Protein 2VLA (pdb70)

Secondary structure (DSSP, 8-state):
----TTSB-----PPPSSSTTHHHHHHHHHHHHHHH-SEEHHHHHHHHHHHHHHHH-TT--HHHHHHIIIIIIIIIS--EEEETTEEEE-HHHHHHHHH--HHHHHHHHHHH--BS-SSS-HHHHHHHHHTT--B-HHHHHHHHHHHHHHTT--B-HHHHIIIIITBHHHHTT---HHHHHHHHHHHHHTT-------TT--HHHHHHHHHHHHHHHHHTTSEEE-SS-EEE-GGGHHHHHHHHTTTTSPPSS-GGGS-TT-HHHHHHHHHHHHHHHH--

B-factor: mean 19.35, std 8.9, range [8.31, 56.11]

Structure (mmCIF, N/CA/C/O backbone):
data_2VLA
#
_entry.id   2VLA
#
_cell.length_a   56.292
_cell.length_b   167.513
_cell.length_c   43.846
_cell.angle_alpha   90.00
_cell.angle_beta   90.00
_cell.angle_gamma   90.00
#
_symmetry.space_group_name_H-M   'P 21 21 2'
#
loop_
_entity.id
_entity.type
_entity.pdbx_description
1 polymer 'RESTRICTION ENDONUCLEASE R.BPUJI'
2 polymer "5'-D(*GP*GP*TP*AP*CP*CP*CP*GP*TP*GP *GP*A)-3'"
3 polymer "5'-D(*TP*CP*CP*AP*CP*GP*GP*GP*TP*AP *CP*C)-3'"
4 non-polymer 1-(2-METHOXY-ETHOXY)-2-{2-[2-(2-METHOXY-ETHOXY]-ETHOXY}-ETHANE
5 non-polymer 'SODIUM ION'
6 water water
#
loop_
_atom_site.group_PDB
_atom_site.id
_atom_site.type_symbol
_atom_site.label_atom_id
_atom_site.label_alt_id
_atom_site.label_comp_id
_atom_site.label_asym_id
_atom_site.label_entity_id
_atom_site.label_seq_id
_atom_site.pdbx_PDB_ins_code
_atom_site.Cartn_x
_atom_site.Cartn_y
_atom_site.Cartn_z
_atom_site.occupancy
_atom_site.B_iso_or_equiv
_atom_site.auth_seq_id
_atom_site.auth_comp_id
_atom_site.auth_asym_id
_atom_site.auth_atom_id
_atom_site.pdbx_PDB_model_num
ATOM 1 N N . MET A 1 1 ? 17.711 41.027 -17.094 1.00 33.72 1 MET A N 1
ATOM 2 C CA . MET A 1 1 ? 17.797 41.673 -18.431 1.00 32.79 1 MET A CA 1
ATOM 3 C C . MET A 1 1 ? 16.963 40.914 -19.447 1.00 30.82 1 MET A C 1
ATOM 4 O O . MET A 1 1 ? 16.795 39.699 -19.345 1.00 36.60 1 MET A O 1
ATOM 5 N N . ASN A 1 2 ? 16.437 41.638 -20.424 1.00 28.48 2 ASN A N 1
ATOM 6 C CA . ASN A 1 2 ? 15.675 41.038 -21.484 1.00 28.69 2 ASN A CA 1
ATOM 7 C C . ASN A 1 2 ? 14.466 40.310 -20.934 1.00 23.66 2 ASN A C 1
ATOM 8 O O . ASN A 1 2 ? 14.106 39.252 -21.420 1.00 26.06 2 ASN A O 1
ATOM 13 N N . TYR A 1 3 ? 13.845 40.894 -19.909 1.00 23.08 3 TYR A N 1
ATOM 14 C CA . TYR A 1 3 ? 12.615 40.354 -19.351 1.00 19.46 3 TYR A CA 1
ATOM 15 C C . TYR A 1 3 ? 11.557 40.263 -20.418 1.00 19.19 3 TYR A C 1
ATOM 16 O O . TYR A 1 3 ? 11.219 41.260 -21.061 1.00 20.71 3 TYR A O 1
ATOM 25 N N . ASN A 1 4 ? 11.060 39.048 -20.638 1.00 17.81 4 ASN A N 1
ATOM 26 C CA . ASN A 1 4 ? 9.987 38.829 -21.570 1.00 20.94 4 ASN A CA 1
ATOM 27 C C . ASN A 1 4 ? 8.931 37.993 -20.928 1.00 19.29 4 ASN A C 1
ATOM 28 O O . ASN A 1 4 ? 9.057 36.772 -20.856 1.00 20.54 4 ASN A O 1
ATOM 33 N N . PRO A 1 5 ? 7.866 38.638 -20.454 1.00 16.72 5 PRO A N 1
ATOM 34 C CA . PRO A 1 5 ? 6.773 37.915 -19.792 1.00 15.98 5 PRO A CA 1
ATOM 35 C C . PRO A 1 5 ? 5.963 37.058 -20.741 1.00 16.80 5 PRO A C 1
ATOM 36 O O . PRO A 1 5 ? 5.126 36.302 -20.304 1.00 19.11 5 PRO A O 1
ATOM 40 N N . GLU A 1 6 ? 6.203 37.176 -22.040 1.00 19.94 6 GLU A N 1
ATOM 41 C CA . GLU A 1 6 ? 5.460 36.374 -23.000 1.00 20.51 6 GLU A CA 1
ATOM 42 C C . GLU A 1 6 ? 5.679 34.880 -22.763 1.00 18.60 6 GLU A C 1
ATOM 43 O O . GLU A 1 6 ? 4.833 34.086 -23.082 1.00 20.88 6 GLU A O 1
ATOM 49 N N . GLU A 1 7 ? 6.834 34.506 -22.212 1.00 17.48 7 GLU A N 1
ATOM 50 C CA . GLU A 1 7 ? 7.071 33.116 -21.789 1.00 15.50 7 GLU A CA 1
ATOM 51 C C . GLU A 1 7 ? 6.273 32.817 -20.513 1.00 13.55 7 GLU A C 1
ATOM 52 O O . GLU A 1 7 ? 6.574 33.318 -19.448 1.00 14.61 7 GLU A O 1
ATOM 58 N N . GLN A 1 8 ? 5.231 32.036 -20.659 1.00 12.95 8 GLN A N 1
ATOM 59 C CA . GLN A 1 8 ? 4.311 31.798 -19.568 1.00 12.87 8 GLN A CA 1
ATOM 60 C C . GLN A 1 8 ? 4.401 30.356 -19.106 1.00 13.97 8 GLN A C 1
ATOM 61 O O . GLN A 1 8 ? 4.715 29.467 -19.887 1.00 14.63 8 GLN A O 1
ATOM 67 N N . PHE A 1 9 ? 4.106 30.122 -17.826 1.00 11.44 9 PHE A N 1
ATOM 68 C CA . PHE A 1 9 ? 4.247 28.791 -17.250 1.00 11.90 9 PHE A CA 1
ATOM 69 C C . PHE A 1 9 ? 3.320 28.628 -16.073 1.00 11.13 9 PHE A C 1
ATOM 70 O O . PHE A 1 9 ? 3.443 29.336 -15.086 1.00 12.48 9 PHE A O 1
ATOM 78 N N . ARG A 1 10 ? 2.355 27.717 -16.204 1.00 12.05 10 ARG A N 1
ATOM 79 C CA . ARG A 1 10 ? 1.410 27.448 -15.131 1.00 10.56 10 ARG A CA 1
ATOM 80 C C . ARG A 1 10 ? 2.099 26.684 -14.018 1.00 11.03 10 ARG A C 1
ATOM 81 O O . ARG A 1 10 ? 2.637 25.590 -14.237 1.00 12.60 10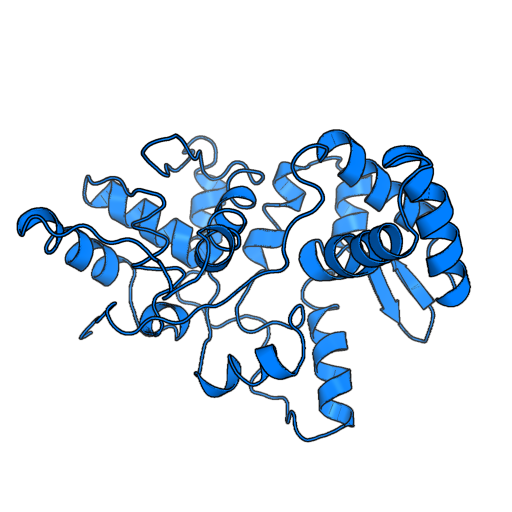 ARG A O 1
ATOM 89 N N . CYS A 1 11 ? 2.090 27.269 -12.830 1.00 11.04 11 CYS A N 1
ATOM 90 C CA . CYS A 1 11 ? 2.830 26.755 -11.706 1.00 10.70 11 CYS A CA 1
ATOM 91 C C . CYS A 1 11 ? 1.925 26.764 -10.468 1.00 11.15 11 CYS A C 1
ATOM 92 O O . CYS A 1 11 ? 1.766 27.778 -9.812 1.00 10.98 11 CYS A O 1
ATOM 95 N N . THR A 1 12 ? 1.296 25.633 -10.209 1.00 10.64 12 THR A N 1
ATOM 96 C CA . THR A 1 12 ? 0.204 25.618 -9.254 1.00 10.54 12 THR A CA 1
ATOM 97 C C . THR A 1 12 ? 0.668 25.465 -7.824 1.00 10.35 12 THR A C 1
ATOM 98 O O . THR A 1 12 ? 1.863 25.073 -7.548 1.00 10.73 12 THR A O 1
ATOM 102 N N . ILE A 1 13 ? -0.263 25.789 -6.905 1.00 10.46 13 ILE A N 1
ATOM 103 C CA . ILE A 1 13 ? -0.238 25.287 -5.559 1.00 10.01 13 ILE A CA 1
ATOM 104 C C . ILE A 1 13 ? -1.520 24.489 -5.356 1.00 9.64 13 ILE A C 1
ATOM 105 O O . ILE A 1 13 ? -2.450 24.577 -6.163 1.00 11.22 13 ILE A O 1
ATOM 110 N N . ILE A 1 14 ? -1.542 23.703 -4.302 1.00 9.62 14 ILE A N 1
ATOM 111 C CA . ILE A 1 14 ? -2.674 22.871 -3.938 1.00 10.03 14 ILE A CA 1
ATOM 112 C C . ILE A 1 14 ? -3.919 23.728 -3.822 1.00 9.70 14 ILE A C 1
ATOM 113 O O . ILE A 1 14 ? -3.874 24.872 -3.370 1.00 10.29 14 ILE A O 1
ATOM 118 N N . ARG A 1 15 ? -5.029 23.192 -4.332 1.00 8.83 15 ARG A N 1
ATOM 119 C CA . ARG A 1 15 ? -6.299 23.910 -4.330 1.00 8.31 15 ARG A CA 1
ATOM 120 C C . ARG A 1 15 ? -6.937 23.901 -2.937 1.00 9.49 15 ARG A C 1
ATOM 121 O O . ARG A 1 15 ? -6.963 22.886 -2.274 1.00 10.70 15 ARG A O 1
ATOM 129 N N . GLY A 1 16 ? -7.388 25.070 -2.500 1.00 9.91 16 GLY A N 1
ATOM 130 C CA . GLY A 1 16 ? -7.839 25.237 -1.120 1.00 10.37 16 GLY A CA 1
ATOM 131 C C . GLY A 1 16 ? -9.118 24.512 -0.735 1.00 9.94 16 GLY A C 1
ATOM 132 O O . GLY A 1 16 ? -9.940 24.161 -1.609 1.00 10.69 16 GLY A O 1
ATOM 133 N N . LYS A 1 17 ? -9.241 24.248 0.555 1.00 9.67 17 LYS A N 1
ATOM 134 C CA . LYS A 1 17 ? -10.465 23.701 1.121 1.00 11.25 17 LYS A CA 1
ATOM 135 C C . LYS A 1 17 ? -10.913 24.385 2.405 1.00 11.42 17 LYS A C 1
ATOM 136 O O . LYS A 1 17 ? -11.998 24.095 2.900 1.00 12.18 17 LYS A O 1
ATOM 142 N N . ALA A 1 18 ? -10.102 25.285 2.954 1.00 10.33 18 ALA A N 1
ATOM 143 C CA . ALA A 1 18 ? -10.316 25.761 4.321 1.00 11.94 18 ALA A CA 1
ATOM 144 C C . ALA A 1 18 ? -10.570 27.271 4.450 1.00 10.94 18 ALA A C 1
ATOM 145 O O . ALA A 1 18 ? -10.737 27.764 5.546 1.00 14.40 18 ALA A O 1
ATOM 147 N N . LYS A 1 19 ? -10.609 27.986 3.343 1.00 11.35 19 LYS A N 1
ATOM 148 C CA . LYS A 1 19 ? -10.757 29.457 3.397 1.00 11.73 19 LYS A CA 1
ATOM 149 C C . LYS A 1 19 ? -12.114 29.895 3.977 1.00 12.23 19 LYS A C 1
ATOM 150 O O . LYS A 1 19 ? -12.157 30.702 4.904 1.00 12.97 19 LYS A O 1
ATOM 156 N N . ASN A 1 20 ? -13.195 29.395 3.408 1.00 11.74 20 ASN A N 1
ATOM 157 C CA . ASN A 1 20 ? -14.548 29.819 3.827 1.00 13.41 20 ASN A CA 1
ATOM 158 C C . ASN A 1 20 ? -14.795 29.618 5.313 1.00 13.00 20 ASN A C 1
ATOM 159 O O . ASN A 1 20 ? -15.504 30.411 5.941 1.00 15.83 20 ASN A O 1
ATOM 164 N N . MET A 1 21 ? -14.276 28.521 5.860 1.00 13.38 21 MET A N 1
ATOM 165 C CA . MET A 1 21 ? -14.494 28.164 7.258 1.00 15.39 21 MET A CA 1
ATOM 166 C C . MET A 1 21 ? -13.208 28.128 8.073 1.00 12.67 21 MET A C 1
ATOM 167 O O . MET A 1 21 ? -13.105 27.393 9.047 1.00 13.28 21 MET A O 1
ATOM 172 N N . LEU A 1 22 ? -12.244 28.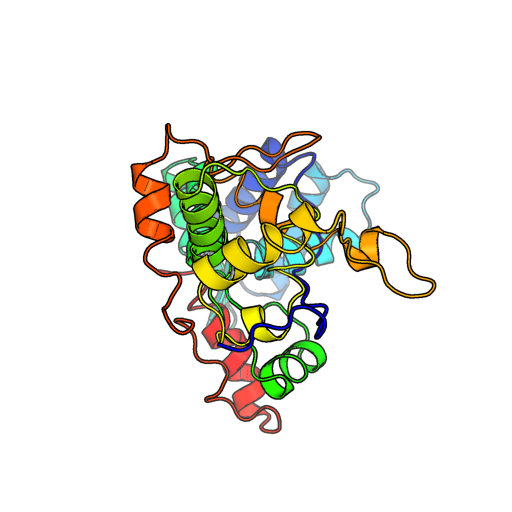953 7.686 1.00 12.60 22 LEU A N 1
ATOM 173 C CA . LEU A 1 22 ? -10.888 28.865 8.244 1.00 11.62 22 LEU A CA 1
ATOM 174 C C . LEU A 1 22 ? -10.882 28.999 9.778 1.00 13.05 22 LEU A C 1
ATOM 175 O O . LEU A 1 22 ? -10.171 28.283 10.478 1.00 12.19 22 LEU A O 1
ATOM 180 N N . ASP A 1 23 ? -11.709 29.876 10.309 1.00 13.69 23 ASP A N 1
ATOM 181 C CA . ASP A 1 23 ? -11.632 30.164 11.706 1.00 15.89 23 ASP A CA 1
ATOM 182 C C . ASP A 1 23 ? -12.170 29.003 12.560 1.00 15.03 23 ASP A C 1
ATOM 183 O O . ASP A 1 23 ? -11.844 28.904 13.739 1.00 17.28 23 ASP A O 1
ATOM 188 N N . ASN A 1 24 ? -12.950 28.106 11.945 1.00 13.55 24 ASN A N 1
ATOM 189 C CA . ASN A 1 24 ? -13.292 26.823 12.567 1.00 15.01 24 ASN A CA 1
ATOM 190 C C . ASN A 1 24 ? -12.348 25.671 12.191 1.00 14.86 24 ASN A C 1
ATOM 191 O O . ASN A 1 24 ? -12.002 24.838 13.030 1.00 15.89 24 ASN A O 1
ATOM 196 N N . LEU A 1 25 ? -11.969 25.597 10.929 1.00 13.75 25 LEU A N 1
ATOM 197 C CA . LEU A 1 25 ? -11.173 24.473 10.463 1.00 12.98 25 LEU A CA 1
ATOM 198 C C . LEU A 1 25 ? -9.719 24.488 10.964 1.00 12.49 25 LEU A C 1
ATOM 199 O O . LEU A 1 25 ? -9.175 23.446 11.254 1.00 13.45 25 LEU A O 1
ATOM 204 N N . LEU A 1 26 ? -9.108 25.653 11.053 1.00 11.66 26 LEU A N 1
ATOM 205 C CA . LEU A 1 26 ? -7.703 25.681 11.466 1.00 11.66 26 LEU A CA 1
ATOM 206 C C . LEU A 1 26 ? -7.534 25.200 12.918 1.00 13.01 26 LEU A C 1
ATOM 207 O O . LEU A 1 26 ? -6.723 24.331 13.193 1.00 12.97 26 LEU A O 1
ATOM 212 N N . PRO A 1 27 ? -8.373 25.698 13.841 1.00 12.13 27 PRO A N 1
ATOM 213 C CA . PRO A 1 27 ? -8.318 25.104 15.171 1.00 13.87 27 PRO A CA 1
ATOM 214 C C . PRO A 1 27 ? -8.649 23.617 15.187 1.00 12.76 27 PRO A C 1
ATOM 215 O O . PRO A 1 27 ? -8.075 22.874 15.972 1.00 15.27 27 PRO A O 1
ATOM 219 N N . ALA A 1 28 ? -9.610 23.183 14.369 1.00 14.61 28 ALA A N 1
ATOM 220 C CA . ALA A 1 28 ? -9.939 21.777 14.321 1.00 14.10 28 ALA A CA 1
ATOM 221 C C . ALA A 1 28 ? -8.761 20.927 13.850 1.00 13.78 28 ALA A C 1
ATOM 222 O O . ALA A 1 28 ? -8.398 19.945 14.510 1.00 15.14 28 ALA A O 1
ATOM 224 N N . TYR A 1 29 ? -8.141 21.308 12.734 1.00 13.03 29 TYR A N 1
ATOM 225 C CA . TYR A 1 29 ? -6.998 20.560 12.232 1.00 13.10 29 TYR A CA 1
ATOM 226 C C . TYR A 1 29 ? -5.946 20.459 13.364 1.00 12.09 29 TYR A C 1
ATOM 227 O O . TYR A 1 29 ? -5.391 19.399 13.622 1.00 13.55 29 TYR A O 1
ATOM 236 N N . ALA A 1 30 ? -5.642 21.590 13.991 1.00 11.87 30 ALA A N 1
ATOM 237 C CA . ALA A 1 30 ? -4.552 21.648 14.954 1.00 13.16 30 ALA A CA 1
ATOM 238 C C . ALA A 1 30 ? -4.863 20.807 16.188 1.00 13.28 30 ALA A C 1
ATOM 239 O O . ALA A 1 30 ? -3.997 20.098 16.703 1.00 16.21 30 ALA A O 1
ATOM 241 N N . ASN A 1 31 ? -6.084 20.914 16.681 1.00 14.01 31 ASN A N 1
ATOM 242 C CA . ASN A 1 31 ? -6.468 20.216 17.906 1.00 14.23 31 ASN A CA 1
ATOM 243 C C . ASN A 1 31 ? -6.592 18.739 17.677 1.00 15.66 31 ASN A C 1
ATOM 244 O O . ASN A 1 31 ? -6.226 17.945 18.532 1.00 17.30 31 ASN A O 1
ATOM 249 N N . ILE A 1 32 ? -7.118 18.359 16.515 1.00 15.17 32 ILE A N 1
ATOM 250 C CA . ILE A 1 32 ? -7.175 16.952 16.161 1.00 15.65 32 ILE A CA 1
ATOM 251 C C . ILE A 1 32 ? -5.756 16.372 16.149 1.00 15.28 32 ILE A C 1
ATOM 252 O O . ILE A 1 32 ? -5.483 15.345 16.773 1.00 17.68 32 ILE A O 1
ATOM 257 N N . ILE A 1 33 ? -4.861 17.025 15.435 1.00 15.17 33 ILE A N 1
ATOM 258 C CA . ILE A 1 33 ? -3.490 16.541 15.321 1.00 15.90 33 ILE A CA 1
ATOM 259 C C . ILE A 1 33 ? -2.785 16.493 16.686 1.00 16.83 33 ILE A C 1
ATOM 260 O O . ILE A 1 33 ? -2.174 15.488 17.046 1.00 20.08 33 ILE A O 1
ATOM 265 N N . ASP A 1 34 ? -2.925 17.555 17.463 1.00 16.86 34 ASP A N 1
ATOM 266 C CA . ASP A 1 34 ? -2.270 17.626 18.765 1.00 17.99 34 ASP A CA 1
ATOM 267 C C . ASP A 1 34 ? -2.784 16.507 19.697 1.00 20.91 34 ASP A C 1
ATOM 268 O O . ASP A 1 34 ? -2.016 15.914 20.463 1.00 22.40 34 ASP A O 1
ATOM 273 N N . ASP A 1 35 ? -4.087 16.220 19.612 1.00 19.32 35 ASP A N 1
ATOM 274 C CA . ASP A 1 35 ? -4.711 15.222 20.476 1.00 22.55 35 ASP A CA 1
ATOM 275 C C . ASP A 1 35 ? -4.282 13.800 20.123 1.00 21.49 35 ASP A C 1
ATOM 276 O O . ASP A 1 35 ? -3.964 12.998 21.017 1.00 24.40 35 ASP A O 1
ATOM 281 N N . ILE A 1 36 ? -4.327 13.456 18.832 1.00 21.01 36 ILE A N 1
ATOM 282 C CA . ILE A 1 36 ? -4.185 12.064 18.430 1.00 20.86 36 ILE A CA 1
ATOM 283 C C . ILE A 1 36 ? -2.736 11.669 18.136 1.00 23.40 36 ILE A C 1
ATOM 284 O O . ILE A 1 36 ? -2.404 10.489 18.148 1.00 27.09 36 ILE A O 1
ATOM 289 N N . CYS A 1 37 ? -1.871 12.653 17.927 1.00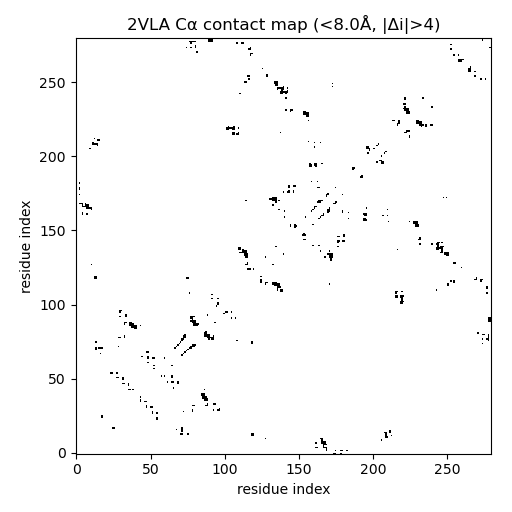 21.96 37 CYS A N 1
ATOM 290 C CA . CYS A 1 37 ? -0.442 12.374 17.670 1.00 24.17 37 CYS A CA 1
ATOM 291 C C . CYS A 1 37 ? 0.395 12.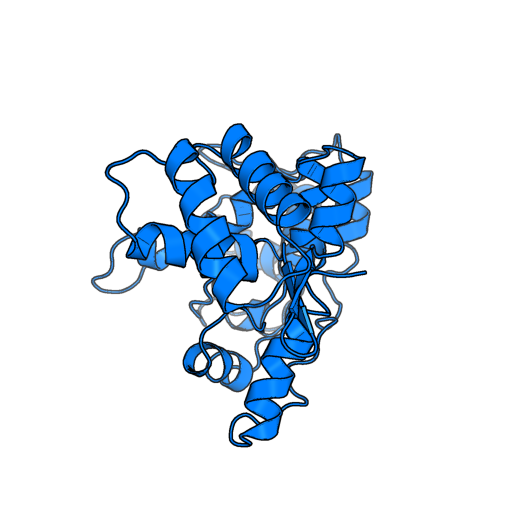560 18.938 1.00 27.85 37 CYS A C 1
ATOM 292 O O . CYS A 1 37 ? -0.014 13.279 19.844 1.00 31.68 37 CYS A O 1
ATOM 295 N N . PRO A 1 38 ? 1.578 11.893 19.004 1.00 29.41 38 PRO A N 1
ATOM 296 C CA . PRO A 1 38 ? 2.047 10.933 18.005 1.00 27.55 38 PRO A CA 1
ATOM 297 C C . PRO A 1 38 ? 1.228 9.648 17.990 1.00 29.14 38 PRO A C 1
ATOM 298 O O . PRO A 1 38 ? 0.753 9.199 19.035 1.00 29.71 38 PRO A O 1
ATOM 302 N N . CYS A 1 39 ? 1.071 9.063 16.810 1.00 27.58 39 CYS A N 1
ATOM 303 C CA . CYS A 1 39 ? 0.396 7.782 16.676 1.00 29.47 39 CYS A CA 1
ATOM 304 C C . CYS A 1 39 ? 0.757 7.083 15.366 1.00 27.93 39 CYS A C 1
ATOM 305 O O . CYS A 1 39 ? 1.374 7.675 14.479 1.00 26.14 39 CYS A O 1
ATOM 308 N N . ASP A 1 40 ? 0.375 5.811 15.265 1.00 28.15 40 ASP A N 1
ATOM 309 C CA . ASP A 1 40 ? 0.585 5.030 14.059 1.00 30.37 40 ASP A CA 1
ATOM 310 C C . ASP A 1 40 ? -0.243 5.578 12.910 1.00 29.82 40 ASP A C 1
ATOM 311 O O . ASP A 1 40 ? -1.317 6.146 13.125 1.00 29.74 40 ASP A O 1
ATOM 316 N N . LYS A 1 41 ? 0.245 5.377 11.684 1.00 29.87 41 LYS A N 1
ATOM 317 C CA . LYS A 1 41 ? -0.401 5.934 10.492 1.00 30.51 41 LYS A CA 1
ATOM 318 C C . LYS A 1 41 ? -1.838 5.445 10.344 1.00 30.37 41 LYS A C 1
ATOM 319 O O . LYS A 1 41 ? -2.751 6.237 10.087 1.00 31.60 41 LYS A O 1
ATOM 321 N N . ALA A 1 42 ? -2.045 4.142 10.507 1.00 32.25 42 ALA A N 1
ATOM 322 C CA . ALA A 1 42 ? -3.388 3.563 10.374 1.00 32.18 42 ALA A CA 1
ATOM 323 C C . ALA A 1 42 ? -4.369 4.234 11.329 1.00 31.13 42 ALA A C 1
ATOM 324 O O . ALA A 1 42 ? -5.494 4.597 10.943 1.00 31.93 42 ALA A O 1
ATOM 326 N N . SER A 1 43 ? -3.948 4.386 12.579 1.00 31.16 43 SER A N 1
ATOM 327 C CA . SER A 1 43 ? -4.772 5.014 13.588 1.00 29.71 43 SER A CA 1
ATOM 328 C C . SER A 1 43 ? -5.022 6.478 13.242 1.00 28.05 43 SER A C 1
ATOM 329 O O . SER A 1 43 ? -6.107 7.011 13.487 1.00 27.67 43 SER A O 1
ATOM 332 N N . PHE A 1 44 ? -4.012 7.123 12.665 1.00 25.51 44 PHE A N 1
ATOM 333 C CA . PHE A 1 44 ? -4.103 8.547 12.325 1.00 23.28 44 PHE A CA 1
ATOM 334 C C . PHE A 1 44 ? -5.218 8.814 11.324 1.00 20.96 44 PHE A C 1
ATOM 335 O O . PHE A 1 44 ? -6.016 9.725 11.504 1.00 20.82 44 PHE A O 1
ATOM 343 N N . VAL A 1 45 ? -5.275 8.005 10.278 1.00 22.01 45 VAL A N 1
ATOM 344 C CA . VAL A 1 45 ? -6.285 8.172 9.241 1.00 22.73 45 VAL A CA 1
ATOM 345 C C . VAL A 1 45 ? -7.678 8.085 9.824 1.00 22.31 45 VAL A C 1
ATOM 346 O O . VAL A 1 45 ? -8.517 8.941 9.568 1.00 21.44 45 VAL A O 1
ATOM 350 N N . LYS A 1 46 ? -7.924 7.051 10.615 1.00 23.70 46 LYS A N 1
ATOM 351 C CA . LYS A 1 46 ? -9.256 6.799 11.137 1.00 25.07 46 LYS A CA 1
ATOM 352 C C . LYS A 1 46 ? -9.656 7.881 12.117 1.00 23.19 46 LYS A C 1
ATOM 353 O O . LYS A 1 46 ? -10.754 8.447 12.026 1.00 25.01 46 LYS A O 1
ATOM 356 N N . ASP A 1 47 ? -8.758 8.182 13.047 1.00 23.17 47 ASP A N 1
ATOM 357 C CA . ASP A 1 47 ? -9.052 9.112 14.119 1.00 23.61 47 ASP A CA 1
ATOM 358 C C . ASP A 1 47 ? -9.176 10.550 13.609 1.00 19.51 47 ASP A C 1
ATOM 359 O O . ASP A 1 47 ? -10.034 11.312 14.063 1.00 22.95 47 ASP A O 1
ATOM 364 N N . PHE A 1 48 ? -8.334 10.916 12.653 1.00 18.98 48 PHE A N 1
ATOM 365 C CA . PHE A 1 48 ? -8.424 12.236 12.053 1.00 17.63 48 PHE A CA 1
ATOM 366 C C . PHE A 1 48 ? -9.782 12.420 11.367 1.00 16.50 48 PHE A C 1
ATOM 367 O O . PHE A 1 48 ? -10.481 13.392 11.610 1.00 18.19 48 PHE A O 1
ATOM 375 N N . ASN A 1 49 ? -10.138 11.475 10.507 1.00 19.09 49 ASN A N 1
ATOM 376 C CA . ASN A 1 49 ? -11.378 11.562 9.743 1.00 18.57 49 ASN A CA 1
ATOM 377 C C . ASN A 1 49 ? -12.612 11.570 10.648 1.00 18.39 49 ASN A C 1
ATOM 378 O O . ASN A 1 49 ? -13.555 12.305 10.410 1.00 20.35 49 ASN A O 1
ATOM 383 N N . ASN A 1 50 ? -12.593 10.741 11.686 1.00 18.84 50 ASN A N 1
ATOM 384 C CA . ASN A 1 50 ? -13.711 10.672 12.620 1.00 20.63 50 ASN A CA 1
ATOM 385 C C . ASN A 1 50 ? -13.951 11.983 13.362 1.00 20.33 50 ASN A C 1
ATOM 386 O O . ASN A 1 50 ? -15.093 12.323 13.671 1.00 23.04 50 ASN A O 1
ATOM 391 N N . ARG A 1 51 ? -12.878 12.721 13.647 1.00 18.15 51 ARG A N 1
ATOM 392 C CA . ARG A 1 51 ? -13.010 14.036 14.263 1.00 18.77 51 ARG A CA 1
ATOM 393 C C . ARG A 1 51 ? -13.424 15.109 13.238 1.00 18.12 51 ARG A C 1
ATOM 394 O O . ARG A 1 51 ? -14.302 15.931 13.511 1.00 18.89 51 ARG A O 1
ATOM 402 N N . LEU A 1 52 ? -12.800 15.101 12.059 1.00 18.72 52 LEU A N 1
ATOM 403 C CA . LEU A 1 52 ? -13.030 16.180 11.079 1.00 17.35 52 LEU A CA 1
ATOM 404 C C . LEU A 1 52 ? -14.469 16.161 10.566 1.00 15.22 52 LEU A C 1
ATOM 405 O O . LEU A 1 52 ? -15.064 17.215 10.301 1.00 18.00 52 LEU A O 1
ATOM 410 N N . ILE A 1 53 ? -15.046 14.980 10.463 1.00 19.43 53 ILE A N 1
ATOM 411 C CA . ILE A 1 53 ? -16.390 14.878 9.901 1.00 19.26 53 ILE A CA 1
ATOM 412 C C . ILE A 1 53 ? -17.454 15.605 10.785 1.00 19.79 53 ILE A C 1
ATOM 413 O O . ILE A 1 53 ? -18.518 16.013 10.304 1.00 23.35 53 ILE A O 1
ATOM 418 N N . GLU A 1 54 ? -17.138 15.780 12.059 1.00 21.69 54 GLU A N 1
ATOM 419 C CA . GLU A 1 54 ? -17.994 16.547 12.963 1.00 23.03 54 GLU A CA 1
ATOM 420 C C . GLU A 1 54 ? -18.008 18.035 12.621 1.00 23.15 54 GLU A C 1
ATOM 421 O O . GLU A 1 54 ? -18.981 18.734 12.913 1.00 29.82 54 GLU A O 1
ATOM 427 N N . ILE A 1 55 ? -16.951 18.510 11.968 1.00 20.97 55 ILE A N 1
ATOM 428 C CA . ILE A 1 55 ? -16.865 19.899 11.558 1.00 21.24 55 ILE A CA 1
ATOM 429 C C . ILE A 1 55 ? -17.476 20.105 10.167 1.00 19.96 55 ILE A C 1
ATOM 430 O O . ILE A 1 55 ? -18.165 21.097 9.917 1.00 25.00 55 ILE A O 1
ATOM 435 N N . LEU A 1 56 ? -17.181 19.179 9.253 1.00 20.35 56 LEU A N 1
ATOM 436 C CA . LEU A 1 56 ? -17.562 19.342 7.856 1.00 16.30 56 LEU A CA 1
ATOM 437 C C . LEU A 1 56 ? -19.014 18.899 7.608 1.00 20.11 56 LEU A C 1
ATOM 438 O O . LEU A 1 56 ? -19.653 19.397 6.706 1.00 20.44 56 LEU A O 1
ATOM 443 N N . GLY A 1 57 ? -19.503 17.957 8.411 1.00 21.34 57 GLY A N 1
ATOM 444 C CA . GLY A 1 57 ? -20.902 17.513 8.321 1.00 21.03 57 GLY A CA 1
ATOM 445 C C . GLY A 1 57 ? -21.007 16.047 7.941 1.00 21.86 57 GLY A C 1
ATOM 446 O O . GLY A 1 57 ? -20.156 15.522 7.216 1.00 19.73 57 GLY A O 1
ATOM 447 N N . GLU A 1 58 ? -22.100 15.411 8.344 1.00 23.67 58 GLU A N 1
ATOM 448 C CA . GLU A 1 58 ? -22.226 13.949 8.268 1.00 25.24 58 GLU A CA 1
ATOM 449 C C . GLU A 1 58 ? -22.333 13.420 6.822 1.00 22.58 58 GLU A C 1
ATOM 450 O O . GLU A 1 58 ? -22.114 12.245 6.572 1.00 26.94 58 GLU A O 1
ATOM 456 N N A GLU A 1 59 ? -22.628 14.316 5.896 0.50 21.55 59 GLU A N 1
ATOM 457 N N B GLU A 1 59 ? -22.656 14.298 5.882 0.50 20.68 59 GLU A N 1
ATOM 458 C CA A GLU A 1 59 ? -22.810 13.955 4.503 0.50 21.87 59 GLU A CA 1
ATOM 459 C CA B GLU A 1 59 ? -22.801 13.891 4.478 0.50 20.15 59 GLU A CA 1
ATOM 460 C C A GLU A 1 59 ? -21.474 13.901 3.734 0.50 19.93 59 GLU A C 1
ATOM 461 C C B GLU A 1 59 ? -21.471 13.949 3.703 0.50 19.08 59 GLU A C 1
ATOM 462 O O A GLU A 1 59 ? -21.426 13.433 2.606 0.50 24.48 59 GLU A O 1
ATOM 463 O O B GLU A 1 59 ? -21.429 13.639 2.520 0.50 24.09 59 GLU A O 1
ATOM 474 N N . THR A 1 60 ? -20.404 14.368 4.374 1.00 19.14 60 THR A N 1
ATOM 475 C CA . THR A 1 60 ? -19.058 14.447 3.741 1.00 17.92 60 THR A CA 1
ATOM 476 C C . THR A 1 60 ? -18.548 13.048 3.403 1.00 17.13 60 THR A C 1
ATOM 477 O O . THR A 1 60 ? -18.549 12.161 4.250 1.00 18.58 60 THR A O 1
ATOM 481 N N . THR A 1 61 ? -18.096 12.858 2.164 1.00 16.75 61 THR A N 1
ATOM 482 C CA . THR A 1 61 ? -17.538 11.579 1.759 1.00 16.09 61 THR A CA 1
ATOM 483 C C . THR A 1 61 ? -16.176 11.322 2.402 1.00 14.36 61 THR A C 1
ATOM 484 O O . THR A 1 61 ? -15.434 12.262 2.740 1.00 15.39 61 THR A O 1
ATOM 488 N N . LYS A 1 62 ? -15.811 10.056 2.498 1.00 15.26 62 LYS A N 1
ATOM 489 C CA . LYS A 1 62 ? -14.466 9.687 2.942 1.00 16.69 62 LYS A CA 1
ATOM 490 C C . LYS A 1 62 ? -13.404 10.325 2.071 1.00 14.49 62 LYS A C 1
ATOM 491 O O . LYS A 1 62 ? -12.375 10.744 2.563 1.00 15.66 62 LYS A O 1
ATOM 497 N N . LYS A 1 63 ? -13.646 10.380 0.768 1.00 13.54 63 LYS A N 1
ATOM 498 C CA . LYS A 1 63 ? -12.672 10.951 -0.160 1.00 13.30 63 LYS A CA 1
ATOM 499 C C . LYS A 1 63 ? -12.342 12.405 0.226 1.00 13.04 63 LYS A C 1
ATOM 500 O O . LYS A 1 63 ? -11.183 12.821 0.237 1.00 12.58 63 LYS A O 1
ATOM 506 N N . THR A 1 64 ? -13.368 13.164 0.538 1.00 12.17 64 THR A N 1
ATOM 507 C CA . THR A 1 64 ? -13.196 14.549 0.942 1.00 11.26 64 THR A CA 1
ATOM 508 C C . THR A 1 64 ? -12.445 14.657 2.242 1.00 11.79 64 THR A C 1
ATOM 509 O O . THR A 1 64 ? -11.533 15.476 2.372 1.00 11.42 64 THR A O 1
ATOM 513 N N . LEU A 1 65 ? -12.801 13.821 3.212 1.00 12.50 65 LEU A N 1
ATOM 514 C CA . LEU A 1 65 ? -12.077 13.804 4.479 1.00 12.31 65 LEU A CA 1
ATOM 515 C C . LEU A 1 65 ? -10.585 13.483 4.253 1.00 12.05 65 LEU A C 1
ATOM 516 O O . LEU A 1 65 ? -9.702 14.151 4.805 1.00 12.26 65 LEU A O 1
ATOM 521 N N . ASP A 1 66 ? -10.318 12.440 3.469 1.00 11.39 66 ASP A N 1
ATOM 522 C CA . ASP A 1 66 ? -8.960 12.062 3.143 1.00 11.24 66 ASP A CA 1
ATOM 523 C C . ASP A 1 66 ? -8.221 13.224 2.475 1.00 11.65 66 ASP A C 1
ATOM 524 O O . ASP A 1 66 ? -7.068 13.515 2.803 1.00 11.55 66 ASP A O 1
ATOM 529 N N . ASN A 1 67 ? -8.867 13.884 1.536 1.00 11.82 67 ASN A N 1
ATOM 530 C CA . ASN A 1 67 ? -8.221 14.971 0.822 1.00 10.11 67 ASN A CA 1
ATOM 531 C C . ASN A 1 67 ? -7.908 16.153 1.761 1.00 9.81 67 ASN A C 1
ATOM 532 O O . ASN A 1 67 ? -6.821 16.759 1.669 1.00 10.67 67 ASN A O 1
ATOM 537 N N . HIS A 1 68 ? -8.822 16.488 2.665 1.00 10.51 68 HIS A N 1
ATOM 538 C CA . HIS A 1 68 ? -8.493 17.487 3.680 1.00 10.37 68 HIS A CA 1
ATOM 539 C C . HIS A 1 68 ? -7.212 17.067 4.426 1.00 10.24 68 HIS A C 1
ATOM 540 O O . HIS A 1 68 ? -6.299 17.883 4.656 1.00 11.10 68 HIS A O 1
ATOM 547 N N . ARG A 1 69 ? -7.175 15.816 4.859 1.00 11.11 69 ARG A N 1
ATOM 548 C CA . ARG A 1 69 ? -6.068 15.343 5.675 1.00 9.95 69 ARG A CA 1
ATOM 549 C C . ARG A 1 69 ? -4.762 15.436 4.920 1.00 11.72 69 ARG A C 1
ATOM 550 O O . ARG A 1 69 ? -3.753 15.970 5.442 1.00 11.26 69 ARG A O 1
ATOM 558 N N . THR A 1 70 ? -4.739 14.921 3.696 1.00 10.95 70 THR A N 1
ATOM 559 C CA . THR A 1 70 ? -3.475 14.838 2.984 1.00 11.31 70 THR A CA 1
ATOM 560 C C . THR A 1 70 ? -3.094 16.145 2.331 1.00 10.46 70 THR A C 1
ATOM 561 O O . THR A 1 70 ? -1.941 16.576 2.439 1.00 10.41 70 THR A O 1
ATOM 565 N N . GLU A 1 71 ? -4.040 16.794 1.666 1.00 11.12 71 GLU A N 1
ATOM 566 C CA . GLU A 1 71 ? -3.731 17.972 0.863 1.00 9.81 71 GLU A CA 1
ATOM 567 C C . GLU A 1 71 ? -3.542 19.214 1.684 1.00 8.83 71 GLU A C 1
ATOM 568 O O . GLU A 1 71 ? -2.676 20.056 1.356 1.00 10.11 71 GLU A O 1
ATOM 574 N N . ILE A 1 72 ? -4.377 19.389 2.709 1.00 10.24 72 ILE A N 1
ATOM 575 C CA . ILE A 1 72 ? -4.448 20.675 3.410 1.00 10.16 72 ILE A CA 1
ATOM 576 C C . ILE A 1 72 ? -3.726 20.595 4.743 1.00 11.18 72 ILE A C 1
ATOM 577 O O . ILE A 1 72 ? -2.718 21.261 4.945 1.00 10.79 72 ILE A O 1
ATOM 582 N N . ALA A 1 73 ? -4.183 19.742 5.626 1.00 10.22 73 ALA A N 1
ATOM 583 C CA . ALA A 1 73 ? -3.507 19.590 6.907 1.00 10.68 73 ALA A CA 1
ATOM 584 C C . ALA A 1 73 ? -2.053 19.099 6.705 1.00 11.93 73 ALA A C 1
ATOM 585 O O . ALA A 1 73 ? -1.134 19.615 7.328 1.00 12.72 73 ALA A O 1
ATOM 587 N N . GLY A 1 74 ? -1.858 18.138 5.815 1.00 10.57 74 GLY A N 1
ATOM 588 C CA . GLY A 1 74 ? -0.526 17.582 5.560 1.00 10.56 74 GLY A CA 1
ATOM 589 C C . GLY A 1 74 ? 0.348 18.484 4.674 1.00 10.52 74 GLY A C 1
ATOM 590 O O . GLY A 1 74 ? 1.336 19.083 5.139 1.00 12.76 74 GLY A O 1
ATOM 591 N N . LYS A 1 75 ? -0.001 18.591 3.401 1.00 10.64 75 LYS A N 1
ATOM 592 C CA . LYS A 1 75 ? 0.883 19.260 2.446 1.00 10.55 75 LYS A CA 1
ATOM 593 C C . LYS A 1 75 ? 0.826 20.789 2.532 1.00 10.26 75 LYS A C 1
ATOM 594 O O . LYS A 1 75 ? 1.828 21.440 2.863 1.00 11.88 75 LYS A O 1
ATOM 600 N N . LEU A 1 76 ? -0.334 21.389 2.272 1.00 9.99 76 LEU A N 1
ATOM 601 C CA . LEU A 1 76 ? -0.361 22.830 2.054 1.00 10.11 76 LEU A CA 1
ATOM 602 C C . LEU A 1 76 ? -0.076 23.596 3.352 1.00 10.43 76 LEU A C 1
ATOM 603 O O . LEU A 1 76 ? 0.618 24.616 3.336 1.00 10.62 76 LEU A O 1
ATOM 608 N N . PHE A 1 77 ? -0.682 23.170 4.464 1.00 10.07 77 PHE A N 1
ATOM 609 C CA . PHE A 1 77 ? -0.466 23.874 5.726 1.00 10.81 77 PHE A CA 1
ATOM 610 C C . PHE A 1 77 ? 0.688 23.307 6.568 1.00 10.66 77 PHE A C 1
ATOM 611 O O . PHE A 1 77 ? 1.072 23.904 7.548 1.00 12.33 77 PHE A O 1
ATOM 619 N N . GLY A 1 78 ? 1.199 22.135 6.202 1.00 10.23 78 GLY A N 1
ATOM 620 C CA . GLY A 1 78 ? 2.366 21.561 6.890 1.00 10.21 78 GLY A CA 1
ATOM 621 C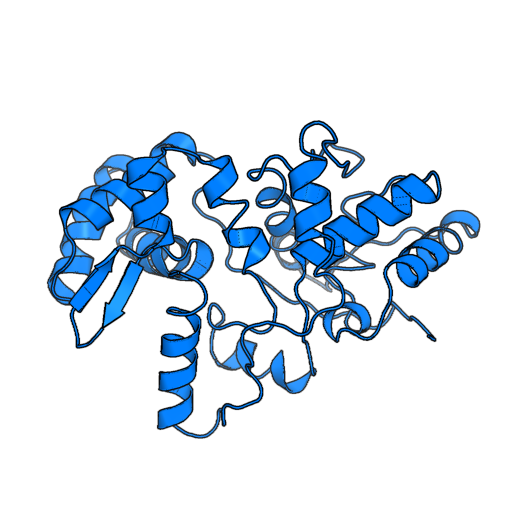 C . GLY A 1 78 ? 2.144 21.340 8.385 1.00 11.12 78 GLY A C 1
ATOM 622 O O . GLY A 1 78 ? 2.979 21.739 9.204 1.00 12.07 78 GLY A O 1
ATOM 623 N N . MET A 1 79 ? 1.069 20.636 8.739 1.00 11.46 79 MET A N 1
ATOM 624 C CA . MET A 1 79 ? 0.646 20.560 10.122 1.00 11.25 79 MET A CA 1
ATOM 625 C C . MET A 1 79 ? 1.071 19.274 10.835 1.00 11.68 79 MET A C 1
ATOM 626 O O . MET A 1 79 ? 0.954 19.172 12.051 1.00 12.39 79 MET A O 1
ATOM 631 N N . PHE A 1 80 ? 1.522 18.293 10.077 1.00 11.73 80 PHE A N 1
ATOM 632 C CA . PHE A 1 80 ? 2.068 17.062 10.651 1.00 13.61 80 PHE A CA 1
ATOM 633 C C . PHE A 1 80 ? 3.144 16.486 9.743 1.00 13.23 80 PHE A C 1
ATOM 634 O O . PHE A 1 80 ? 3.298 16.910 8.616 1.00 13.27 80 PHE A O 1
ATOM 642 N N . TYR A 1 81 ? 3.894 15.523 10.265 1.00 14.82 81 TYR A N 1
ATOM 643 C CA . TYR A 1 81 ? 4.928 14.843 9.491 1.00 16.19 81 TYR A CA 1
ATOM 644 C C . TYR A 1 81 ? 5.078 13.440 10.023 1.00 18.49 81 TYR A C 1
ATOM 645 O O . TYR A 1 81 ? 4.548 13.113 11.084 1.00 19.83 81 TYR A O 1
ATOM 654 N N . GLU A 1 82 ? 5.768 12.602 9.269 1.00 21.35 82 GLU A N 1
ATOM 655 C CA . GLU A 1 82 ? 5.999 11.219 9.672 1.00 24.07 82 GLU A CA 1
ATOM 656 C C . GLU A 1 82 ? 7.464 10.975 9.949 1.00 27.56 82 GLU A C 1
ATOM 657 O O . GLU A 1 82 ? 8.329 11.487 9.237 1.00 28.91 82 GLU A O 1
ATOM 663 N N . ASP A 1 83 ? 7.740 10.198 10.987 1.00 27.67 83 ASP A N 1
ATOM 664 C CA . ASP A 1 83 ? 9.094 9.698 11.229 1.00 29.67 83 ASP A CA 1
ATOM 665 C C . ASP A 1 83 ? 9.043 8.305 11.835 1.00 34.34 83 ASP A C 1
ATOM 666 O O . ASP A 1 83 ? 8.313 8.061 12.803 1.00 34.17 83 ASP A O 1
ATOM 671 N N . ASP A 1 84 ? 9.823 7.392 11.264 1.00 36.72 84 ASP A N 1
ATOM 672 C CA . ASP A 1 84 ? 9.820 5.998 11.706 1.00 38.23 84 ASP A CA 1
ATOM 673 C C . ASP A 1 84 ? 8.399 5.491 11.949 1.00 38.39 84 ASP A C 1
ATOM 674 O O . ASP A 1 84 ? 8.114 4.898 12.985 1.00 39.93 84 ASP A O 1
ATOM 675 N N . GLU A 1 85 ? 7.506 5.761 11.004 1.00 37.08 85 GLU A N 1
ATOM 676 C CA . GLU A 1 85 ? 6.197 5.117 10.980 1.00 36.62 85 GLU A CA 1
ATOM 677 C C . GLU A 1 85 ? 5.238 5.669 12.042 1.00 34.10 85 GLU A C 1
ATOM 678 O O . GLU A 1 85 ? 4.207 5.055 12.341 1.00 37.09 85 GLU A O 1
ATOM 679 N N . VAL A 1 86 ? 5.579 6.819 12.612 1.00 31.72 86 VAL A N 1
ATOM 680 C CA . VAL A 1 86 ? 4.688 7.499 13.540 1.00 27.84 86 VAL A CA 1
ATOM 681 C C . VAL A 1 86 ? 4.411 8.931 13.047 1.00 26.81 86 VAL A C 1
ATOM 682 O O . VAL A 1 86 ? 5.296 9.592 12.511 1.00 25.16 86 VAL A O 1
ATOM 686 N N . ILE A 1 87 ? 3.166 9.379 13.191 1.00 25.13 87 ILE A N 1
ATOM 687 C CA . ILE A 1 87 ? 2.775 10.727 12.770 1.00 21.23 87 ILE A CA 1
ATOM 688 C C . ILE A 1 87 ? 2.840 11.683 13.939 1.00 20.83 87 ILE A C 1
ATOM 689 O O . ILE A 1 87 ? 2.317 11.391 15.017 1.00 21.16 87 ILE A O 1
ATOM 694 N N . PHE A 1 88 ? 3.531 12.810 13.732 1.00 20.02 88 PHE A N 1
ATOM 695 C CA . PHE A 1 88 ? 3.749 13.815 14.774 1.00 18.76 88 PHE A CA 1
ATOM 696 C C . PHE A 1 88 ? 3.143 15.150 14.366 1.00 18.04 88 PHE A C 1
ATOM 697 O O . PHE A 1 88 ? 3.112 15.476 13.184 1.00 16.70 88 PHE A O 1
ATOM 705 N N . PRO A 1 89 ? 2.758 15.972 15.352 1.00 17.12 89 PRO A N 1
ATOM 706 C CA . PRO A 1 89 ? 2.443 17.370 15.050 1.00 17.22 89 PRO A CA 1
ATOM 707 C C . PRO A 1 89 ? 3.680 18.115 14.598 1.00 16.06 89 PRO A C 1
ATOM 708 O O . PRO A 1 89 ? 4.751 17.874 15.120 1.00 17.47 89 PRO A O 1
ATOM 712 N N . SER A 1 90 ? 3.546 19.003 13.629 1.00 14.25 90 SER A N 1
ATOM 713 C CA . SER A 1 90 ? 4.711 19.768 13.150 1.00 15.10 90 SER A CA 1
ATOM 714 C C . SER A 1 90 ? 5.035 20.930 14.066 1.00 15.37 90 SER A C 1
ATOM 715 O O . SER A 1 90 ? 4.233 21.308 14.921 1.00 14.96 90 SER A O 1
ATOM 718 N N . GLY A 1 91 ? 6.203 21.524 13.853 1.00 15.42 91 GLY A N 1
ATOM 719 C CA . GLY A 1 91 ? 6.576 22.765 14.540 1.00 13.59 91 GLY A CA 1
ATOM 720 C C . GLY A 1 91 ? 5.537 23.872 14.330 1.00 12.79 91 GLY A C 1
ATOM 721 O O . GLY A 1 91 ? 5.250 24.645 15.245 1.00 14.09 91 GLY A O 1
ATOM 722 N N . ARG A 1 92 ? 5.017 23.989 13.114 1.00 13.02 92 ARG A N 1
ATOM 723 C CA . ARG A 1 92 ? 4.063 25.044 12.828 1.00 11.98 92 ARG A CA 1
ATOM 724 C C . ARG A 1 92 ? 2.784 24.843 13.623 1.00 11.32 92 ARG A C 1
ATOM 725 O O . ARG A 1 92 ? 2.233 25.801 14.202 1.00 13.01 92 ARG A O 1
ATOM 733 N N . THR A 1 93 ? 2.342 23.598 13.711 1.00 11.72 93 THR A N 1
ATOM 734 C CA . THR A 1 93 ? 1.171 23.276 14.522 1.00 11.65 93 THR A CA 1
ATOM 735 C C . THR A 1 93 ? 1.446 23.556 15.994 1.00 13.65 93 THR A C 1
ATOM 736 O O . THR A 1 93 ? 0.621 24.178 16.677 1.00 13.34 93 THR A O 1
ATOM 740 N N . ASN A 1 94 ? 2.608 23.098 16.480 1.00 14.38 94 ASN A N 1
ATOM 741 C CA . ASN A 1 94 ? 2.976 23.282 17.877 1.00 14.14 94 ASN A CA 1
ATOM 742 C C . ASN A 1 94 ? 2.948 24.779 18.266 1.00 13.68 94 ASN A C 1
ATOM 743 O O . ASN A 1 94 ? 2.490 25.138 19.345 1.00 16.31 94 ASN A O 1
ATOM 748 N N . LYS A 1 95 ? 3.456 25.634 17.393 1.00 13.87 95 LYS A N 1
ATOM 749 C CA . LYS A 1 95 ? 3.497 27.060 17.681 1.00 14.05 95 LYS A CA 1
ATOM 750 C C . LYS A 1 95 ? 2.080 27.648 17.763 1.00 13.78 95 LYS A C 1
ATOM 751 O O . LYS A 1 95 ? 1.765 28.410 18.663 1.00 14.27 95 LYS A O 1
ATOM 757 N N . TYR A 1 96 ? 1.234 27.279 16.814 1.00 12.22 96 TYR A N 1
ATOM 758 C CA . TYR A 1 96 ? -0.138 27.777 16.763 1.00 12.10 96 TYR A CA 1
ATOM 759 C C . TYR A 1 96 ? -0.940 27.310 17.980 1.00 12.90 96 TYR A C 1
ATOM 760 O O . TYR A 1 96 ? -1.744 28.066 18.532 1.00 14.36 96 TYR A O 1
ATOM 769 N N . ILE A 1 97 ? -0.688 26.080 18.411 1.00 13.46 97 ILE A N 1
ATOM 770 C CA . ILE A 1 97 ? -1.316 25.533 19.616 1.00 13.51 97 ILE A CA 1
ATOM 771 C C . ILE A 1 97 ? -0.933 26.398 20.856 1.00 14.13 97 ILE A C 1
ATOM 772 O O . ILE A 1 97 ? -1.749 26.593 21.756 1.00 14.25 97 ILE A O 1
ATOM 777 N N . GLU A 1 98 ? 0.285 26.944 20.867 1.00 13.09 98 GLU A N 1
ATOM 778 C CA . GLU A 1 98 ? 0.716 27.816 21.971 1.00 13.09 98 GLU A CA 1
ATOM 779 C C . GLU A 1 98 ? 0.227 29.264 21.831 1.00 14.34 98 GLU A C 1
ATOM 780 O O . GLU A 1 98 ? -0.053 29.920 22.833 1.00 14.03 98 GLU A O 1
ATOM 786 N N . ASP A 1 99 ? 0.213 29.803 20.611 1.00 16.86 99 ASP A N 1
ATOM 787 C CA . ASP A 1 99 ? -0.020 31.249 20.466 1.00 18.17 99 ASP A CA 1
ATOM 788 C C . ASP A 1 99 ? -1.324 31.684 19.820 1.00 16.20 99 ASP A C 1
ATOM 789 O O . ASP A 1 99 ? -1.667 32.860 19.894 1.00 17.52 99 ASP A O 1
ATOM 794 N N . SER A 1 100 ? -2.065 30.740 19.222 1.00 15.41 100 SER A N 1
ATOM 795 C CA . SER A 1 100 ? -3.362 31.041 18.571 1.00 15.10 100 SER A CA 1
ATOM 796 C C . SER A 1 100 ? -3.263 32.183 17.529 1.00 15.14 100 SER A C 1
ATOM 797 O O . SER A 1 100 ? -4.248 32.875 17.262 1.00 17.76 100 SER A O 1
ATOM 800 N N . ASP A 1 101 ? -2.096 32.339 16.923 1.00 13.87 101 ASP A N 1
ATOM 801 C CA . ASP A 1 101 ? -1.842 33.487 16.062 1.00 12.72 101 ASP A CA 1
ATOM 802 C C . ASP A 1 101 ? -1.979 33.065 14.612 1.00 12.16 101 ASP A C 1
ATOM 803 O O . ASP A 1 101 ? -1.057 32.532 14.016 1.00 12.49 101 ASP A O 1
ATOM 808 N N . GLN A 1 102 ? -3.164 33.272 14.062 1.00 12.33 102 GLN A N 1
ATOM 809 C CA . GLN A 1 102 ? -3.468 32.823 12.724 1.00 11.34 102 GLN A CA 1
ATOM 810 C C . GLN A 1 102 ? -2.644 33.585 11.664 1.00 10.98 102 GLN A C 1
ATOM 811 O O . GLN A 1 102 ? -2.093 32.975 10.766 1.00 10.83 102 GLN A O 1
ATOM 817 N N . PRO A 1 103 ? -2.551 34.920 11.780 1.00 11.79 103 PRO A N 1
ATOM 818 C CA . PRO A 1 103 ? -1.698 35.606 10.823 1.00 12.01 103 PRO A CA 1
ATOM 819 C C . PRO A 1 103 ? -0.248 35.106 10.844 1.00 10.50 103 PRO A C 1
ATOM 820 O O . PRO A 1 103 ? 0.368 34.994 9.805 1.00 12.07 103 PRO A O 1
ATOM 824 N N . ALA A 1 104 ? 0.275 34.774 12.022 1.00 11.77 104 ALA A N 1
ATOM 825 C CA . ALA A 1 104 ? 1.654 34.273 12.112 1.00 11.01 104 ALA A CA 1
ATOM 826 C C . ALA A 1 104 ? 1.796 32.898 11.489 1.00 11.69 104 ALA A C 1
ATOM 827 O O . ALA A 1 104 ? 2.807 32.599 10.905 1.00 11.61 104 ALA A O 1
ATOM 829 N N . PHE A 1 105 ? 0.773 32.075 11.592 1.00 11.14 105 PHE A N 1
ATOM 830 C CA . PHE A 1 105 ? 0.745 30.779 10.953 1.00 10.33 105 PHE A CA 1
ATOM 831 C C . PHE A 1 105 ? 0.918 30.957 9.446 1.00 10.86 105 PHE A C 1
ATOM 832 O O . PHE A 1 105 ? 1.725 30.279 8.813 1.00 10.57 105 PHE A O 1
ATOM 840 N N . PHE A 1 106 ? 0.182 31.895 8.865 1.00 10.17 106 PHE A N 1
ATOM 841 C CA . PHE A 1 106 ? 0.264 32.128 7.436 1.00 10.29 106 PHE A CA 1
ATOM 842 C C . PHE A 1 106 ? 1.493 32.918 7.014 1.00 10.16 106 PHE A C 1
ATOM 843 O O . PHE A 1 106 ? 2.023 32.699 5.933 1.00 10.53 106 PHE A O 1
ATOM 851 N N A LYS A 1 107 ? 1.985 33.803 7.886 0.50 10.63 107 LYS A N 1
ATOM 852 N N B LYS A 1 107 ? 1.999 33.767 7.889 0.50 10.14 107 LYS A N 1
ATOM 853 C CA A LYS A 1 107 ? 3.288 34.456 7.639 0.50 12.73 107 LYS A CA 1
ATOM 854 C CA B LYS A 1 107 ? 3.250 34.449 7.601 0.50 11.27 107 LYS A CA 1
ATOM 855 C C A LYS A 1 107 ? 4.355 33.399 7.436 0.50 12.01 107 LYS A C 1
ATOM 856 C C B LYS A 1 107 ? 4.392 33.444 7.484 0.50 11.44 107 LYS A C 1
ATOM 857 O O A LYS A 1 107 ? 5.159 33.486 6.507 0.50 11.93 107 LYS A O 1
ATOM 858 O O B LYS A 1 107 ? 5.279 33.613 6.659 0.50 12.32 107 LYS A O 1
ATOM 869 N N . ASP A 1 108 ? 4.355 32.391 8.298 1.00 11.20 108 ASP A N 1
ATOM 870 C CA . ASP A 1 108 ? 5.370 31.348 8.253 1.00 12.06 108 ASP A CA 1
ATOM 871 C C . ASP A 1 108 ? 5.246 30.512 6.979 1.00 11.22 108 ASP A C 1
ATOM 872 O O . ASP A 1 108 ? 6.248 30.188 6.346 1.00 11.75 108 ASP A O 1
ATOM 877 N N . ILE A 1 109 ? 4.019 30.155 6.606 1.00 11.72 109 ILE A N 1
ATOM 878 C CA . ILE A 1 109 ? 3.780 29.514 5.335 1.00 11.03 109 ILE A CA 1
ATOM 879 C C . ILE A 1 109 ? 4.365 30.338 4.167 1.00 10.76 109 ILE A C 1
ATOM 880 O O . ILE A 1 109 ? 5.048 29.786 3.288 1.00 11.16 109 ILE A O 1
ATOM 885 N N . CYS A 1 110 ? 4.140 31.647 4.182 1.00 10.83 110 CYS A N 1
ATOM 886 C CA . CYS A 1 110 ? 4.586 32.501 3.093 1.00 10.24 110 CYS A CA 1
ATOM 887 C C . CYS A 1 110 ? 6.109 32.598 3.108 1.00 10.54 110 CYS A C 1
ATOM 888 O O . CYS A 1 110 ? 6.751 32.624 2.046 1.00 11.75 110 CYS A O 1
ATOM 891 N N . PHE A 1 111 ? 6.690 32.594 4.297 1.00 11.27 111 PHE A N 1
ATOM 892 C CA . PHE A 1 111 ? 8.155 32.667 4.441 1.00 11.38 111 PHE A CA 1
ATOM 893 C C . PHE A 1 111 ? 8.837 31.438 3.858 1.00 10.80 111 PHE A C 1
ATOM 894 O O . PHE A 1 111 ? 9.940 31.542 3.256 1.00 13.52 111 PHE A O 1
ATOM 902 N N . LYS A 1 112 ? 8.240 30.272 4.073 1.00 10.83 112 LYS A N 1
ATOM 903 C CA . LYS A 1 112 ? 8.822 28.992 3.696 1.00 12.10 112 LYS A CA 1
ATOM 904 C C . LYS A 1 112 ? 8.490 28.504 2.293 1.00 11.77 112 LYS A C 1
ATOM 905 O O . LYS A 1 112 ? 9.183 27.640 1.752 1.00 12.52 112 LYS A O 1
ATOM 911 N N . PHE A 1 113 ? 7.413 29.010 1.712 1.00 10.97 113 PHE A N 1
ATOM 912 C CA . PHE A 1 113 ? 6.954 28.527 0.425 1.00 10.58 113 PHE A CA 1
ATOM 913 C C . PHE A 1 113 ? 8.040 28.767 -0.625 1.00 10.28 113 PHE A C 1
ATOM 914 O O . PHE A 1 113 ? 8.748 29.784 -0.578 1.00 11.26 113 PHE A O 1
ATOM 922 N N . GLN A 1 114 ? 8.094 27.894 -1.614 1.00 10.21 114 GLN A N 1
ATOM 923 C CA . GLN A 1 114 ? 8.962 28.063 -2.736 1.00 10.39 114 GLN A CA 1
ATOM 924 C C . GLN A 1 114 ? 8.500 27.189 -3.860 1.00 10.02 114 GLN A C 1
ATOM 925 O O . GLN A 1 114 ? 7.669 26.269 -3.648 1.00 10.39 114 GLN A O 1
ATOM 931 N N . PHE A 1 115 ? 9.037 27.439 -5.058 1.00 10.61 115 PHE A N 1
ATOM 932 C CA . PHE A 1 115 ? 8.967 26.484 -6.157 1.00 10.82 115 PHE A CA 1
ATOM 933 C C . PHE A 1 115 ? 10.422 26.170 -6.563 1.00 10.53 115 PHE A C 1
ATOM 934 O O . PHE A 1 115 ? 11.258 27.076 -6.588 1.00 12.52 115 PHE A O 1
ATOM 942 N N . PRO A 1 116 ? 10.728 24.897 -6.858 1.00 11.36 116 PRO A N 1
ATOM 943 C CA . PRO A 1 116 ? 9.854 23.741 -6.719 1.00 11.39 116 PRO A CA 1
ATOM 944 C C . PRO A 1 116 ? 9.667 23.369 -5.273 1.00 11.78 116 PRO A C 1
ATOM 945 O O . PRO A 1 116 ? 10.329 23.923 -4.390 1.00 12.64 116 PRO A O 1
ATOM 949 N N . ASN A 1 117 ? 8.768 22.427 -5.019 1.00 11.15 117 ASN A N 1
ATOM 950 C CA . ASN A 1 117 ? 8.537 21.960 -3.691 1.00 11.43 117 ASN A CA 1
ATOM 951 C C . ASN A 1 117 ? 8.027 20.518 -3.665 1.00 12.10 117 ASN A C 1
ATOM 952 O O . ASN A 1 117 ? 7.752 19.912 -4.720 1.00 12.31 117 ASN A O 1
ATOM 957 N N . GLY A 1 118 ? 7.880 19.974 -2.471 1.00 11.46 118 GLY A N 1
ATOM 958 C CA . GLY A 1 118 ? 7.409 18.607 -2.306 1.00 11.39 118 GLY A CA 1
ATOM 959 C C . GLY A 1 118 ? 5.944 18.491 -1.981 1.00 11.61 118 GLY A C 1
ATOM 960 O O . GLY A 1 118 ? 5.489 17.441 -1.536 1.00 13.24 118 GLY A O 1
ATOM 961 N N . MET A 1 119 ? 5.181 19.544 -2.244 1.00 11.78 119 MET A N 1
ATOM 962 C CA . MET A 1 119 ? 3.695 19.440 -2.173 1.00 12.22 119 MET A CA 1
ATOM 963 C C . MET A 1 119 ? 3.120 18.805 -3.426 1.00 10.95 119 MET A C 1
ATOM 964 O O . MET A 1 119 ? 2.057 18.153 -3.383 1.00 13.90 119 MET A O 1
ATOM 969 N N . ASP A 1 120 ? 3.762 19.077 -4.560 1.00 12.10 120 ASP A N 1
ATOM 970 C CA . ASP A 1 120 ? 3.268 18.662 -5.853 1.00 12.13 120 ASP A CA 1
ATOM 971 C C . ASP A 1 120 ? 3.426 17.153 -6.063 1.00 12.62 120 ASP A C 1
ATOM 972 O O . ASP A 1 120 ? 4.364 16.524 -5.540 1.00 14.23 120 ASP A O 1
ATOM 977 N N . LYS A 1 121 ? 2.643 16.635 -6.992 1.00 12.27 121 LYS A N 1
ATOM 978 C CA . LYS A 1 121 ? 2.760 15.264 -7.461 1.00 13.12 121 LYS A CA 1
ATOM 979 C C . LYS A 1 121 ? 4.088 15.131 -8.237 1.00 12.27 121 LYS A C 1
ATOM 980 O O . LYS A 1 121 ? 4.521 16.076 -8.878 1.00 13.49 121 LYS A O 1
ATOM 986 N N . LEU A 1 122 ? 4.701 13.961 -8.199 1.00 13.26 122 LEU A N 1
ATOM 987 C CA . LEU A 1 122 ? 6.055 13.803 -8.772 1.00 14.12 122 LEU A CA 1
ATOM 988 C C . LEU A 1 122 ? 6.163 14.279 -10.226 1.00 13.17 122 LEU A C 1
ATOM 989 O O . LEU A 1 122 ? 7.165 14.859 -10.607 1.00 14.98 122 LEU A O 1
ATOM 994 N N . ASP A 1 123 ? 5.155 14.002 -11.054 1.00 15.15 123 ASP A N 1
ATOM 995 C CA . ASP A 1 123 ? 5.255 14.405 -12.457 1.00 16.77 123 ASP A CA 1
ATOM 996 C C . ASP A 1 123 ? 5.314 15.932 -12.573 1.00 15.53 123 ASP A C 1
ATOM 997 O O . ASP A 1 123 ? 6.048 16.475 -13.415 1.00 16.27 123 ASP A O 1
ATOM 1002 N N . LYS A 1 124 ? 4.586 16.621 -11.691 1.00 14.33 124 LYS A N 1
ATOM 1003 C CA . LYS A 1 124 ? 4.590 18.068 -11.666 1.00 14.31 124 LYS A CA 1
ATOM 1004 C C . LYS A 1 124 ? 5.949 18.617 -11.110 1.00 14.11 124 LYS A C 1
ATOM 1005 O O . LYS A 1 124 ? 6.461 19.628 -11.587 1.00 13.93 124 LYS A O 1
ATOM 1011 N N . VAL A 1 125 ? 6.502 17.949 -10.104 1.00 13.15 125 VAL A N 1
ATOM 1012 C CA . VAL A 1 125 ? 7.850 18.275 -9.617 1.00 13.67 125 VAL A CA 1
ATOM 1013 C C . VAL A 1 125 ? 8.883 18.198 -10.747 1.00 13.03 125 VAL A C 1
ATOM 1014 O O . VAL A 1 125 ? 9.635 19.132 -10.970 1.00 14.89 125 VAL A O 1
ATOM 1018 N N . ILE A 1 126 ? 8.868 17.094 -11.475 1.00 14.90 126 ILE A N 1
ATOM 1019 C CA . ILE A 1 126 ? 9.781 16.885 -12.574 1.00 16.22 126 ILE A CA 1
ATOM 1020 C C . ILE A 1 126 ? 9.613 17.969 -13.651 1.00 16.00 126 ILE A C 1
ATOM 1021 O O . ILE A 1 126 ? 10.574 18.438 -14.204 1.00 17.59 126 ILE A O 1
ATOM 1026 N N A GLU A 1 127 ? 8.374 18.371 -13.916 0.50 16.13 127 GLU A N 1
ATOM 1027 N N B GLU A 1 127 ? 8.377 18.384 -13.906 0.50 16.30 127 GLU A N 1
ATOM 1028 C CA A GLU A 1 127 ? 8.121 19.458 -14.869 0.50 17.11 127 GLU A CA 1
ATOM 1029 C CA B GLU A 1 127 ? 8.133 19.460 -14.871 0.50 17.18 127 GLU A CA 1
ATOM 1030 C C A GLU A 1 127 ? 8.772 20.771 -14.396 0.50 16.00 127 GLU A C 1
ATOM 1031 C C B GLU A 1 127 ? 8.762 20.782 -14.399 0.50 16.06 127 GLU A C 1
ATOM 1032 O O A GLU A 1 127 ? 9.418 21.469 -15.173 0.50 18.69 127 GLU A O 1
ATOM 1033 O O B GLU A 1 127 ? 9.375 21.502 -15.183 0.50 18.53 127 GLU A O 1
ATOM 1044 N N . LYS A 1 128 ? 8.598 21.097 -13.121 1.00 15.88 128 LYS A N 1
ATOM 1045 C CA . LYS A 1 128 ? 9.089 22.357 -12.600 1.00 14.96 128 LYS A CA 1
ATOM 1046 C C . LYS A 1 128 ? 10.616 22.360 -12.531 1.00 15.25 128 LYS A C 1
ATOM 1047 O O . LYS A 1 128 ? 11.254 23.323 -12.911 1.00 15.56 128 LYS A O 1
ATOM 1053 N N . VAL A 1 129 ? 11.186 21.246 -12.114 1.00 15.64 129 VAL A N 1
ATOM 1054 C CA . VAL A 1 129 ? 12.629 21.087 -12.131 1.00 16.87 129 VAL A CA 1
ATOM 1055 C C . VAL A 1 129 ? 13.159 21.141 -13.582 1.00 18.30 129 VAL A C 1
ATOM 1056 O O . VAL A 1 129 ? 14.198 21.790 -13.867 1.00 17.49 129 VAL A O 1
ATOM 1060 N N . GLY A 1 130 ? 12.441 20.513 -14.505 1.00 17.23 130 GLY A N 1
ATOM 1061 C CA . GLY A 1 130 ? 12.857 20.517 -15.926 1.00 17.95 130 GLY A CA 1
ATOM 1062 C C . GLY A 1 130 ? 12.860 21.925 -16.508 1.00 18.94 130 GLY A C 1
ATOM 1063 O O . GLY A 1 130 ? 13.650 22.241 -17.396 1.00 20.54 130 GLY A O 1
ATOM 1064 N N . ALA A 1 131 ? 11.984 22.777 -15.981 1.00 17.61 131 ALA A N 1
ATOM 1065 C CA . ALA A 1 131 ? 11.864 24.159 -16.433 1.00 16.55 131 ALA A CA 1
ATOM 1066 C C . ALA A 1 131 ? 12.836 25.112 -15.686 1.00 16.29 131 ALA A C 1
ATOM 1067 O O . ALA A 1 131 ? 12.847 26.313 -15.937 1.00 17.20 131 ALA A O 1
ATOM 1069 N N . LYS A 1 132 ? 13.617 24.559 -14.756 1.00 14.26 132 LYS A N 1
ATOM 1070 C CA . LYS A 1 132 ? 14.590 25.328 -13.999 1.00 16.72 132 LYS A CA 1
ATOM 1071 C C . LYS A 1 132 ? 13.927 26.391 -13.136 1.00 14.64 132 LYS A C 1
ATOM 1072 O O . LYS A 1 132 ? 14.458 27.448 -12.923 1.00 14.01 132 LYS A O 1
ATOM 1075 N N A ILE A 1 133 ? 12.756 26.087 -12.621 0.50 13.99 133 ILE A N 1
ATOM 1076 N N B ILE A 1 133 ? 12.738 26.064 -12.632 0.50 13.80 133 ILE A N 1
ATOM 1077 C CA A ILE A 1 133 ? 12.094 27.017 -11.741 0.50 13.14 133 ILE A CA 1
ATOM 1078 C CA B ILE A 1 133 ? 12.032 26.918 -11.673 0.50 12.85 133 ILE A CA 1
ATOM 1079 C C A ILE A 1 133 ? 12.794 27.016 -10.370 0.50 15.08 133 ILE A C 1
ATOM 1080 C C B ILE A 1 133 ? 12.824 26.996 -10.356 0.50 14.90 133 ILE A C 1
ATOM 1081 O O A ILE A 1 133 ? 13.196 25.964 -9.865 0.50 14.67 133 ILE A O 1
ATOM 1082 O O B ILE A 1 133 ? 13.259 25.967 -9.827 0.50 14.72 133 ILE A O 1
ATOM 1091 N N . GLN A 1 134 ? 13.002 28.211 -9.820 1.00 11.82 134 GLN A N 1
ATOM 1092 C CA . GLN A 1 134 ? 13.616 28.375 -8.481 1.00 12.02 134 GLN A CA 1
ATOM 1093 C C . GLN A 1 134 ? 13.330 29.758 -7.956 1.00 13.21 134 GLN A C 1
ATOM 1094 O O . GLN A 1 134 ? 13.892 30.737 -8.411 1.00 14.06 134 GLN A O 1
ATOM 1100 N N A ILE A 1 135 ? 12.397 29.838 -7.012 0.50 11.56 135 ILE A N 1
ATOM 1101 N N B ILE A 1 135 ? 12.367 29.845 -7.043 0.50 11.62 135 ILE A N 1
ATOM 1102 C CA A ILE A 1 135 ? 11.963 31.111 -6.507 0.50 10.78 135 ILE A CA 1
ATOM 1103 C CA B ILE A 1 135 ? 11.945 31.127 -6.521 0.50 10.89 135 ILE A CA 1
ATOM 1104 C C A ILE A 1 135 ? 11.306 30.979 -5.137 0.50 10.67 135 ILE A C 1
ATOM 1105 C C B ILE A 1 135 ? 11.295 30.987 -5.146 0.50 10.73 135 ILE A C 1
ATOM 1106 O O A ILE A 1 135 ? 10.631 29.985 -4.849 0.50 11.54 135 ILE A O 1
ATOM 1107 O O B ILE A 1 135 ? 10.621 29.992 -4.861 0.50 11.61 135 ILE A O 1
ATOM 1116 N N . ARG A 1 136 ? 11.514 31.986 -4.300 1.00 11.30 136 ARG A N 1
ATOM 1117 C CA . ARG A 1 136 ? 10.714 32.182 -3.100 1.00 10.68 136 ARG A CA 1
ATOM 1118 C C . ARG A 1 136 ? 9.668 33.219 -3.440 1.00 10.68 136 ARG A C 1
ATOM 1119 O O . ARG A 1 136 ? 9.929 34.412 -3.437 1.00 11.14 136 ARG A O 1
ATOM 1127 N N . GLN A 1 137 ? 8.450 32.762 -3.777 1.00 10.37 137 GLN A N 1
ATOM 1128 C CA . GLN A 1 137 ? 7.530 33.650 -4.475 1.00 10.09 137 GLN A CA 1
ATOM 1129 C C . GLN A 1 137 ? 6.932 34.732 -3.580 1.00 9.78 137 GLN A C 1
ATOM 1130 O O . GLN A 1 137 ? 6.647 35.823 -4.053 1.00 10.17 137 GLN A O 1
ATOM 1136 N N . PHE A 1 138 ? 6.834 34.485 -2.287 1.00 9.49 138 PHE A N 1
ATOM 1137 C CA . PHE A 1 138 ? 6.221 35.499 -1.420 1.00 10.08 138 PHE A CA 1
ATOM 1138 C C . PHE A 1 138 ? 7.162 36.676 -1.094 1.00 10.15 138 PHE A C 1
ATOM 1139 O O . PHE A 1 138 ? 6.795 37.827 -1.266 1.00 10.81 138 PHE A O 1
ATOM 1147 N N . PRO A 1 139 ? 8.436 36.388 -0.735 1.00 10.59 139 PRO A N 1
ATOM 1148 C CA . PRO A 1 139 ? 9.379 37.484 -0.740 1.00 10.90 139 PRO A CA 1
ATOM 1149 C C . PRO A 1 139 ? 9.369 38.275 -2.063 1.00 10.82 139 PRO A C 1
ATOM 1150 O O . PRO A 1 139 ? 9.396 39.501 -2.056 1.00 10.64 139 PRO A O 1
ATOM 1154 N N . TYR A 1 140 ? 9.325 37.569 -3.178 1.00 10.18 140 TYR A N 1
ATOM 1155 C CA . TYR A 1 140 ? 9.385 38.212 -4.451 1.00 10.40 140 TYR A CA 1
ATOM 1156 C C . TYR A 1 140 ? 8.163 39.135 -4.691 1.00 10.02 140 TYR A C 1
ATOM 1157 O O . TYR A 1 140 ? 8.289 40.274 -5.112 1.00 10.42 140 TYR A O 1
ATOM 1166 N N . ILE A 1 141 ? 6.953 38.610 -4.419 1.00 10.06 141 ILE A N 1
ATOM 1167 C CA . ILE A 1 141 ? 5.711 39.404 -4.570 1.00 10.20 141 ILE A CA 1
ATOM 1168 C C . ILE A 1 141 ? 5.779 40.657 -3.708 1.00 10.46 141 ILE A C 1
ATOM 1169 O O . ILE A 1 141 ? 5.475 41.763 -4.160 1.00 10.54 141 ILE A O 1
ATOM 1174 N N . LEU A 1 142 ? 6.193 40.490 -2.458 1.00 10.56 142 LEU A N 1
ATOM 1175 C CA . LEU A 1 142 ? 6.274 41.612 -1.565 1.00 10.81 142 LEU A CA 1
ATOM 1176 C C . LEU A 1 142 ? 7.272 42.682 -2.107 1.00 11.08 142 LEU A C 1
ATOM 1177 O O . LEU A 1 142 ? 6.996 43.871 -2.057 1.00 11.17 142 LEU A O 1
ATOM 1182 N N . GLN A 1 143 ? 8.425 42.249 -2.637 1.00 11.08 143 GLN A N 1
ATOM 1183 C CA . GLN A 1 143 ? 9.343 43.202 -3.207 1.00 10.94 143 GLN A CA 1
ATOM 1184 C C . GLN A 1 143 ? 8.794 43.895 -4.461 1.00 10.63 143 GLN A C 1
ATOM 1185 O O . GLN A 1 143 ? 9.002 45.082 -4.658 1.00 11.74 143 GLN A O 1
ATOM 1191 N N . VAL A 1 144 ? 8.080 43.147 -5.304 1.00 10.90 144 VAL A N 1
ATOM 1192 C CA . VAL A 1 144 ? 7.429 43.751 -6.467 1.00 10.66 144 VAL A CA 1
ATOM 1193 C C . VAL A 1 144 ? 6.422 44.848 -6.006 1.00 10.97 144 VAL A C 1
ATOM 1194 O O . VAL A 1 144 ? 6.381 45.940 -6.554 1.00 10.94 144 VAL A O 1
ATOM 1198 N N . LEU A 1 145 ? 5.648 44.542 -4.963 1.00 10.67 145 LEU A N 1
ATOM 1199 C CA . LEU A 1 145 ? 4.669 45.511 -4.454 1.00 10.29 145 LEU A CA 1
ATOM 1200 C C . LEU A 1 145 ? 5.361 46.746 -3.847 1.00 11.23 145 LEU A C 1
ATOM 1201 O O . LEU A 1 145 ? 4.902 47.884 -4.045 1.00 11.47 145 LEU A O 1
ATOM 1206 N N . LEU A 1 146 ? 6.460 46.529 -3.108 1.00 11.95 146 LEU A N 1
ATOM 1207 C CA . LEU A 1 146 ? 7.231 47.661 -2.559 1.00 11.30 146 LEU A CA 1
ATOM 1208 C C . LEU A 1 146 ? 7.750 48.529 -3.691 1.00 11.77 146 LEU A C 1
ATOM 1209 O O . LEU A 1 146 ? 7.667 49.748 -3.642 1.00 13.08 146 LEU A O 1
ATOM 1214 N N . THR A 1 147 ? 8.306 47.876 -4.705 1.00 11.93 147 THR A N 1
ATOM 1215 C CA . THR A 1 147 ? 8.890 48.574 -5.845 1.00 12.04 147 THR A CA 1
ATOM 1216 C C . THR A 1 147 ? 7.822 49.326 -6.653 1.00 12.67 147 THR A C 1
ATOM 1217 O O . THR A 1 147 ? 8.041 50.450 -7.088 1.00 12.97 147 THR A O 1
ATOM 1221 N N . ALA A 1 148 ? 6.620 48.740 -6.769 1.00 11.67 148 ALA A N 1
ATOM 1222 C CA . ALA A 1 148 ? 5.492 49.451 -7.383 1.00 12.26 148 ALA A CA 1
ATOM 1223 C C . ALA A 1 148 ? 5.184 50.746 -6.613 1.00 12.34 148 ALA A C 1
ATOM 1224 O O . ALA A 1 148 ? 5.110 51.824 -7.195 1.00 13.32 148 ALA A O 1
ATOM 1226 N N . ASP A 1 149 ? 5.060 50.647 -5.294 1.00 13.38 149 ASP A N 1
ATOM 1227 C CA . ASP A 1 149 ? 4.785 51.839 -4.487 1.00 13.84 149 ASP A CA 1
ATOM 1228 C C . ASP A 1 149 ? 5.901 52.884 -4.639 1.00 13.88 149 ASP A C 1
ATOM 1229 O O . ASP A 1 149 ? 5.637 54.078 -4.725 1.00 15.25 149 ASP A O 1
ATOM 1234 N N . ASN A 1 150 ? 7.143 52.420 -4.680 1.00 13.92 150 ASN A N 1
ATOM 1235 C CA . ASN A 1 150 ? 8.292 53.321 -4.803 1.00 14.78 150 ASN A CA 1
ATOM 1236 C C . ASN A 1 150 ? 8.277 54.074 -6.128 1.00 14.79 150 ASN A C 1
ATOM 1237 O O . ASN A 1 150 ? 8.866 55.152 -6.251 1.00 17.37 150 ASN A O 1
ATOM 1242 N N . ASN A 1 151 ? 7.628 53.479 -7.125 1.00 15.29 151 ASN A N 1
ATOM 1243 C CA . ASN A 1 151 ? 7.512 54.053 -8.433 1.00 15.66 151 ASN A CA 1
ATOM 1244 C C . ASN A 1 151 ? 6.097 54.593 -8.708 1.00 17.06 151 ASN A C 1
ATOM 1245 O O . ASN A 1 151 ? 5.726 54.845 -9.861 1.00 18.15 151 ASN A O 1
ATOM 1250 N N . ASN A 1 152 ? 5.319 54.761 -7.642 1.00 16.12 152 ASN A N 1
ATOM 1251 C CA . ASN A 1 152 ? 4.033 55.437 -7.716 1.00 17.75 152 ASN A CA 1
ATOM 1252 C C . ASN A 1 152 ? 3.052 54.792 -8.690 1.00 18.18 152 ASN A C 1
ATOM 1253 O O . ASN A 1 152 ? 2.268 55.487 -9.351 1.00 20.32 152 ASN A O 1
ATOM 1258 N N . ILE A 1 153 ? 3.028 53.458 -8.715 1.00 15.24 153 ILE A N 1
ATOM 1259 C CA . ILE A 1 153 ? 1.947 52.735 -9.384 1.00 14.65 153 ILE A CA 1
ATOM 1260 C C . ILE A 1 153 ? 1.387 51.661 -8.468 1.00 13.36 153 ILE A C 1
ATOM 1261 O O . ILE A 1 153 ? 2.018 51.295 -7.456 1.00 15.41 153 ILE A O 1
ATOM 1266 N N . GLN A 1 154 ? 0.180 51.199 -8.785 1.00 15.51 154 GLN A N 1
ATOM 1267 C CA . GLN A 1 154 ? -0.410 50.110 -8.051 1.00 14.66 154 GLN A CA 1
ATOM 1268 C C . GLN A 1 154 ? -0.763 48.984 -9.009 1.00 12.93 154 GLN A C 1
ATOM 1269 O O . GLN A 1 154 ? -0.999 49.224 -10.184 1.00 15.78 154 GLN A O 1
ATOM 1275 N N . LEU A 1 155 ? -0.715 47.762 -8.509 1.00 13.66 155 LEU A N 1
ATOM 1276 C CA . LEU A 1 155 ? -0.880 46.575 -9.331 1.00 12.41 155 LEU A CA 1
ATOM 1277 C C . LEU A 1 155 ? -2.193 45.871 -9.057 1.00 13.45 155 LEU A C 1
ATOM 1278 O O . LEU A 1 155 ? -2.663 45.815 -7.921 1.00 12.96 155 LEU A O 1
ATOM 1283 N N . SER A 1 156 ? -2.736 45.275 -10.099 1.00 12.97 156 SER A N 1
ATOM 1284 C CA . SER A 1 156 ? -3.918 44.443 -9.981 1.00 12.40 156 SER A CA 1
ATOM 1285 C C . SER A 1 156 ? -3.517 42.994 -9.789 1.00 12.44 156 SER A C 1
ATOM 1286 O O . SER A 1 156 ? -2.353 42.612 -10.000 1.00 12.34 156 SER A O 1
ATOM 1289 N N A LYS A 1 157 ? -4.482 42.167 -9.435 0.50 13.01 157 LYS A N 1
ATOM 1290 N N B LYS A 1 157 ? -4.488 42.169 -9.447 0.50 12.92 157 LYS A N 1
ATOM 1291 C CA A LYS A 1 157 ? -4.263 40.739 -9.343 0.50 13.04 157 LYS A CA 1
ATOM 1292 C CA B LYS A 1 157 ? -4.276 40.744 -9.343 0.50 13.01 157 LYS A CA 1
ATOM 1293 C C A LYS A 1 157 ? -3.843 40.164 -10.689 0.50 13.02 157 LYS A C 1
ATOM 1294 C C B LYS A 1 157 ? -3.852 40.161 -10.686 0.50 13.03 157 LYS A C 1
ATOM 1295 O O A LYS A 1 157 ? -3.052 39.225 -10.746 0.50 13.14 157 LYS A O 1
ATOM 1296 O O B LYS A 1 157 ? -3.063 39.220 -10.737 0.50 13.11 157 LYS A O 1
ATOM 1307 N N . ASP A 1 158 ? -4.406 40.692 -11.773 1.00 12.31 158 ASP A N 1
ATOM 1308 C CA . ASP A 1 158 ? -4.047 40.233 -13.115 1.00 12.20 158 ASP A CA 1
ATOM 1309 C C . ASP A 1 158 ? -2.592 40.584 -13.459 1.00 12.22 158 ASP A C 1
ATOM 1310 O O . ASP A 1 158 ? -1.916 39.808 -14.132 1.00 12.81 158 ASP A O 1
ATOM 1315 N N . ASP A 1 159 ? -2.140 41.742 -13.017 1.00 11.77 159 ASP A N 1
ATOM 1316 C CA . ASP A 1 159 ? -0.730 42.130 -13.204 1.00 11.29 159 ASP A CA 1
ATOM 1317 C C . ASP A 1 159 ? 0.178 41.127 -12.504 1.00 11.60 159 ASP A C 1
ATOM 1318 O O . ASP A 1 159 ? 1.145 40.639 -13.092 1.00 12.06 159 ASP A O 1
ATOM 1323 N N A ILE A 1 160 ? -0.144 40.802 -11.261 0.50 10.43 160 ILE A N 1
ATOM 1324 N N B ILE A 1 160 ? -0.122 40.824 -11.245 0.50 10.66 160 ILE A N 1
ATOM 1325 C CA A ILE A 1 160 ? 0.678 39.872 -10.504 0.50 10.75 160 ILE A CA 1
ATOM 1326 C CA B ILE A 1 160 ? 0.674 39.841 -10.516 0.50 11.00 160 ILE A CA 1
ATOM 1327 C C A ILE A 1 160 ? 0.608 38.461 -11.110 0.50 11.24 160 ILE A C 1
ATOM 1328 C C B ILE A 1 160 ? 0.633 38.508 -11.241 0.50 11.71 160 ILE A C 1
ATOM 1329 O O A ILE A 1 160 ? 1.597 37.721 -11.113 0.50 10.24 160 ILE A O 1
ATOM 1330 O O B ILE A 1 160 ? 1.642 37.869 -11.442 0.50 9.67 160 ILE A O 1
ATOM 1339 N N . ALA A 1 161 ? -0.541 38.110 -11.677 1.00 11.31 161 ALA A N 1
ATOM 1340 C CA . ALA A 1 161 ? -0.692 36.839 -12.343 1.00 10.69 161 ALA A CA 1
ATOM 1341 C C . ALA A 1 161 ? 0.203 36.730 -13.571 1.00 10.99 161 ALA A C 1
ATOM 1342 O O . ALA A 1 161 ? 0.943 35.771 -13.708 1.00 12.02 161 ALA A O 1
ATOM 1344 N N . TYR A 1 162 ? 0.084 37.683 -14.490 1.00 11.00 162 TYR A N 1
ATOM 1345 C CA . TYR A 1 162 ? 0.736 37.562 -15.797 1.00 10.94 162 TYR A CA 1
ATOM 1346 C C . TYR A 1 162 ? 2.214 37.840 -15.694 1.00 10.21 162 TYR A C 1
ATOM 1347 O O . TYR A 1 162 ? 3.024 37.141 -16.295 1.00 11.73 162 TYR A O 1
ATOM 1356 N N . TYR A 1 163 ? 2.551 38.894 -14.973 1.00 10.45 163 TYR A N 1
ATOM 1357 C CA . TYR A 1 163 ? 3.939 39.372 -14.975 1.00 10.71 163 TYR A CA 1
ATOM 1358 C C . TYR A 1 163 ? 4.823 38.669 -13.950 1.00 12.54 163 TYR A C 1
ATOM 1359 O O . TYR A 1 163 ? 6.059 38.689 -14.081 1.00 12.62 163 TYR A O 1
ATOM 1368 N N . VAL A 1 164 ? 4.225 38.052 -12.936 1.00 10.54 164 VAL A N 1
ATOM 1369 C CA . VAL A 1 164 ? 4.978 37.433 -11.838 1.00 10.88 164 VAL A CA 1
ATOM 1370 C C . VAL A 1 164 ? 4.677 35.942 -11.686 1.00 10.22 164 VAL A C 1
ATOM 1371 O O . VAL A 1 164 ? 5.506 35.106 -12.055 1.00 10.85 164 VAL A O 1
ATOM 1375 N N . LEU A 1 165 ? 3.440 35.580 -11.274 1.00 9.90 165 LEU A N 1
ATOM 1376 C CA . LEU A 1 165 ? 3.211 34.212 -10.816 1.00 10.29 165 LEU A CA 1
ATOM 1377 C C . LEU A 1 165 ? 2.985 33.195 -11.939 1.00 10.76 165 LEU A C 1
ATOM 1378 O O . LEU A 1 165 ? 3.026 31.987 -11.692 1.00 10.97 165 LEU A O 1
ATOM 1383 N N . ASN A 1 166 ? 2.785 33.682 -13.171 1.00 9.98 166 ASN A N 1
ATOM 1384 C CA . ASN A 1 166 ? 2.717 32.824 -14.346 1.00 10.33 166 ASN A CA 1
ATOM 1385 C C . ASN A 1 166 ? 3.825 33.126 -15.369 1.00 11.03 166 ASN A C 1
ATOM 1386 O O . ASN A 1 166 ? 3.783 32.634 -16.469 1.00 11.38 166 ASN A O 1
ATOM 1391 N N . SER A 1 167 ? 4.793 33.963 -14.991 1.00 10.53 167 SER A N 1
ATOM 1392 C CA . SER A 1 167 ? 5.920 34.298 -15.873 1.00 11.05 167 SER A CA 1
ATOM 1393 C C . SER A 1 167 ? 7.057 33.292 -15.684 1.00 12.20 167 SER A C 1
ATOM 1394 O O . SER A 1 167 ? 7.615 33.181 -14.600 1.00 11.67 167 SER A O 1
ATOM 1397 N N . LEU A 1 168 ? 7.372 32.549 -16.735 1.00 12.19 168 LEU A N 1
ATOM 1398 C CA . LEU A 1 168 ? 8.442 31.572 -16.657 1.00 12.68 168 LEU A CA 1
ATOM 1399 C C . LEU A 1 168 ? 9.751 32.204 -16.177 1.00 12.61 168 LEU A C 1
ATOM 1400 O O . LEU A 1 168 ? 10.430 31.654 -15.304 1.00 12.17 168 LEU A O 1
ATOM 1405 N N . GLN A 1 169 ? 10.116 33.347 -16.746 1.00 11.65 169 GLN A N 1
ATOM 1406 C CA . GLN A 1 169 ? 11.419 33.934 -16.431 1.00 12.68 169 GLN A CA 1
ATOM 1407 C C . GLN A 1 169 ? 11.497 34.396 -14.995 1.00 11.87 169 GLN A C 1
ATOM 1408 O O . GLN A 1 169 ? 12.527 34.229 -14.330 1.00 12.52 169 GLN A O 1
ATOM 1414 N N . VAL A 1 170 ? 10.393 34.942 -14.476 1.00 11.68 170 VAL A N 1
ATOM 1415 C CA . VAL A 1 170 ? 10.368 35.323 -13.085 1.00 11.54 170 VAL A CA 1
ATOM 1416 C C . VAL A 1 170 ? 10.488 34.087 -12.203 1.00 11.47 170 VAL A C 1
ATOM 1417 O O . VAL A 1 170 ? 11.238 34.080 -11.233 1.00 11.39 170 VAL A O 1
ATOM 1421 N N . LEU A 1 171 ? 9.731 33.035 -12.532 1.00 11.15 171 LEU A N 1
ATOM 1422 C CA . LEU A 1 171 ? 9.721 31.816 -11.738 1.00 10.90 171 LEU A CA 1
ATOM 1423 C C . LEU A 1 171 ? 11.084 31.082 -11.781 1.00 11.21 171 LEU A C 1
ATOM 1424 O O . LEU A 1 171 ? 11.410 30.321 -10.875 1.00 12.42 171 LEU A O 1
ATOM 1429 N N . GLN A 1 172 ? 11.838 31.313 -12.851 1.00 12.64 172 GLN A N 1
ATOM 1430 C CA . GLN A 1 172 ? 13.214 30.801 -12.975 1.00 12.08 172 GLN A CA 1
ATOM 1431 C C . GLN A 1 172 ? 14.213 31.621 -12.198 1.00 13.00 172 GLN A C 1
ATOM 1432 O O . GLN A 1 172 ? 15.406 31.271 -12.135 1.00 14.11 172 GLN A O 1
ATOM 1438 N N . GLY A 1 173 ? 13.782 32.716 -11.612 1.00 12.63 173 GLY A N 1
ATOM 1439 C CA . GLY A 1 173 ? 14.697 33.532 -10.816 1.00 12.45 173 GLY A CA 1
ATOM 1440 C C . GLY A 1 173 ? 15.641 34.390 -11.661 1.00 14.30 173 GLY A C 1
ATOM 1441 O O . GLY A 1 173 ? 16.709 34.761 -11.204 1.00 16.35 173 GLY A O 1
ATOM 1442 N N . LYS A 1 174 ? 15.225 34.747 -12.869 1.00 12.86 174 LYS A N 1
ATOM 1443 C CA . LYS A 1 174 ? 16.073 35.505 -13.787 1.00 13.85 174 LYS A CA 1
ATOM 1444 C C . LYS A 1 174 ? 15.853 37.016 -13.729 1.00 14.41 174 LYS A C 1
ATOM 1445 O O . LYS A 1 174 ? 16.636 37.782 -14.290 1.00 15.98 174 LYS A O 1
ATOM 1451 N N . ILE A 1 175 ? 14.759 37.445 -13.089 1.00 13.13 175 ILE A N 1
ATOM 1452 C CA . ILE A 1 175 ? 14.260 38.803 -13.275 1.00 13.35 175 ILE A CA 1
ATOM 1453 C C . ILE A 1 175 ? 14.194 39.570 -11.955 1.00 13.41 175 ILE A C 1
ATOM 1454 O O . ILE A 1 175 ? 13.627 39.077 -10.985 1.00 14.35 175 ILE A O 1
ATOM 1459 N N A LYS A 1 176 ? 14.687 40.816 -11.972 0.50 12.76 176 LYS A N 1
ATOM 1460 N N B LYS A 1 176 ? 14.726 40.777 -11.879 0.50 13.92 176 LYS A N 1
ATOM 1461 C CA A LYS A 1 176 ? 14.570 41.718 -10.813 0.50 11.90 176 LYS A CA 1
ATOM 1462 C CA B LYS A 1 176 ? 14.479 41.533 -10.650 0.50 16.49 176 LYS A CA 1
ATOM 1463 C C A LYS A 1 176 ? 13.190 42.407 -10.766 0.50 14.05 176 LYS A C 1
ATOM 1464 C C B LYS A 1 176 ? 13.189 42.295 -10.715 0.50 15.57 176 LYS A C 1
ATOM 1465 O O A LYS A 1 176 ? 12.634 42.775 -11.798 0.50 14.48 176 LYS A O 1
ATOM 1466 O O B LYS A 1 176 ? 12.672 42.588 -11.788 0.50 14.96 176 LYS A O 1
ATOM 1477 N N . PRO A 1 177 ? 12.632 42.566 -9.559 1.00 12.72 177 PRO A N 1
ATOM 1478 C CA . PRO A 1 177 ? 11.359 43.272 -9.431 1.00 13.45 177 PRO A CA 1
ATOM 1479 C C . PRO A 1 177 ? 11.287 44.593 -10.176 1.00 13.56 177 PRO A C 1
ATOM 1480 O O . PRO A 1 177 ? 10.301 44.871 -10.812 1.00 12.88 177 PRO A O 1
ATOM 1484 N N . ILE A 1 178 ? 12.355 45.371 -10.203 1.00 13.66 178 ILE A N 1
ATOM 1485 C CA . ILE A 1 178 ? 12.295 46.632 -10.935 1.00 14.01 178 ILE A CA 1
ATOM 1486 C C . ILE A 1 178 ? 12.087 46.413 -12.441 1.00 14.67 178 ILE A C 1
ATOM 1487 O O . ILE A 1 178 ? 11.450 47.230 -13.111 1.00 15.08 178 ILE A O 1
ATOM 1492 N N . GLU A 1 179 ? 12.637 45.326 -12.982 1.00 15.01 179 GLU A N 1
ATOM 1493 C CA . GLU A 1 179 ? 12.366 44.982 -14.387 1.00 14.93 179 GLU A CA 1
ATOM 1494 C C . GLU A 1 179 ? 10.886 44.732 -14.653 1.00 14.24 179 GLU A C 1
ATOM 1495 O O . GLU A 1 179 ? 10.382 45.067 -15.721 1.00 15.40 179 GLU A O 1
ATOM 1501 N N . VAL A 1 180 ? 10.206 44.076 -13.708 1.00 13.68 180 VAL A N 1
ATOM 1502 C CA . VAL A 1 180 ? 8.791 43.799 -13.835 1.00 13.46 180 VAL A CA 1
ATOM 1503 C C . VAL A 1 180 ? 8.027 45.116 -13.836 1.00 13.28 180 VAL A C 1
ATOM 1504 O O . VAL A 1 180 ? 7.181 45.358 -14.693 1.00 14.37 180 VAL A O 1
ATOM 1508 N N . ILE A 1 181 ? 8.351 45.981 -12.881 1.00 14.50 181 ILE A N 1
ATOM 1509 C CA . ILE A 1 181 ? 7.676 47.248 -12.755 1.00 13.56 181 ILE A CA 1
ATOM 1510 C C . ILE A 1 181 ? 7.890 48.120 -13.995 1.00 13.72 181 ILE A C 1
ATOM 1511 O O . ILE A 1 181 ? 6.955 48.708 -14.524 1.00 14.25 181 ILE A O 1
ATOM 1516 N N . GLU A 1 182 ? 9.109 48.184 -14.482 1.00 14.47 182 GLU A N 1
ATOM 1517 C CA . GLU A 1 182 ? 9.386 48.984 -15.674 1.00 15.26 182 GLU A CA 1
ATOM 1518 C C . GLU A 1 182 ? 8.608 48.468 -16.900 1.00 14.80 182 GLU A C 1
ATOM 1519 O O . GLU A 1 182 ? 8.063 49.253 -17.686 1.00 16.57 182 GLU A O 1
ATOM 1525 N N . LYS A 1 183 ? 8.486 47.149 -17.014 1.00 15.39 183 LYS A N 1
ATOM 1526 C CA . LYS A 1 183 ? 7.740 46.549 -18.115 1.00 15.66 183 LYS A CA 1
ATOM 1527 C C . LYS A 1 183 ? 6.232 46.857 -18.009 1.00 15.02 183 LYS A C 1
ATOM 1528 O O . LYS A 1 183 ? 5.569 47.166 -19.016 1.00 16.52 183 LYS A O 1
ATOM 1534 N N . ILE A 1 184 ? 5.689 46.791 -16.797 1.00 13.67 184 ILE A N 1
ATOM 1535 C CA . ILE A 1 184 ? 4.275 47.111 -16.594 1.00 13.62 184 ILE A CA 1
ATOM 1536 C C . ILE A 1 184 ? 4.019 48.567 -16.966 1.00 15.71 184 ILE A C 1
ATOM 1537 O O . ILE A 1 184 ? 3.071 48.872 -17.655 1.00 16.60 184 ILE A O 1
ATOM 1542 N N . ILE A 1 185 ? 4.920 49.454 -16.573 1.00 16.61 185 ILE A N 1
ATOM 1543 C CA . ILE A 1 185 ? 4.760 50.862 -16.883 1.00 17.00 185 ILE A CA 1
ATOM 1544 C C . ILE A 1 185 ? 4.812 51.095 -18.415 1.00 16.90 185 ILE A C 1
ATOM 1545 O O . ILE A 1 185 ? 4.006 51.848 -18.959 1.00 19.53 185 ILE A O 1
ATOM 1550 N N A GLU A 1 186 ? 5.724 50.419 -19.103 0.60 17.79 186 GLU A N 1
ATOM 1551 N N B GLU A 1 186 ? 5.752 50.422 -19.084 0.40 18.44 186 GLU A N 1
ATOM 1552 C CA A GLU A 1 186 ? 5.806 50.551 -20.562 0.60 18.78 186 GLU A CA 1
ATOM 1553 C CA B GLU A 1 186 ? 5.859 50.479 -20.550 0.40 19.58 186 GLU A CA 1
ATOM 1554 C C A GLU A 1 186 ? 4.549 50.006 -21.231 0.60 18.99 186 GLU A C 1
ATOM 1555 C C B GLU A 1 186 ? 4.555 50.015 -21.194 0.40 19.18 186 GLU A C 1
ATOM 1556 O O A GLU A 1 186 ? 3.982 50.644 -22.125 0.60 19.26 186 GLU A O 1
ATOM 1557 O O B GLU A 1 186 ? 3.976 50.712 -22.031 0.40 19.83 186 GLU A O 1
ATOM 1568 N N . ASP A 1 187 ? 4.092 48.840 -20.783 1.00 17.80 187 ASP A N 1
ATOM 1569 C CA . ASP A 1 187 ? 2.907 48.242 -21.352 1.00 17.68 187 ASP A CA 1
ATOM 1570 C C . ASP A 1 187 ? 1.689 49.156 -21.176 1.00 18.96 187 ASP A C 1
ATOM 1571 O O . ASP A 1 187 ? 0.920 49.369 -22.119 1.00 20.55 187 ASP A O 1
ATOM 1576 N N . ARG A 1 188 ? 1.521 49.707 -19.982 1.00 19.24 188 ARG A N 1
ATOM 1577 C CA . ARG A 1 188 ? 0.388 50.600 -19.723 1.00 20.54 188 ARG A CA 1
ATOM 1578 C C . ARG A 1 188 ? 0.464 51.827 -20.618 1.00 21.11 188 ARG A C 1
ATOM 1579 O O . ARG A 1 188 ? -0.559 52.343 -21.062 1.00 22.99 188 ARG A O 1
ATOM 1587 N N . SER A 1 189 ? 1.678 52.300 -20.873 1.00 21.26 189 SER A N 1
ATOM 1588 C CA . SER A 1 189 ? 1.863 53.500 -21.705 1.00 23.33 189 SER A CA 1
ATOM 1589 C C . SER A 1 189 ? 1.481 53.230 -23.156 1.00 23.96 189 SER A C 1
ATOM 1590 O O . SER A 1 189 ? 1.225 54.161 -23.928 1.00 26.64 189 SER A O 1
ATOM 1593 N N . ASN A 1 190 ? 1.421 51.954 -23.512 1.00 22.77 190 ASN A N 1
ATOM 1594 C CA . ASN A 1 190 ? 1.024 51.533 -24.837 1.00 24.06 190 ASN A CA 1
ATOM 1595 C C . ASN A 1 190 ? -0.379 50.956 -24.824 1.00 25.04 190 ASN A C 1
ATOM 1596 O O . ASN A 1 190 ? -0.789 50.283 -25.768 1.00 28.60 190 ASN A O 1
ATOM 1601 N N . ASP A 1 191 ? -1.100 51.209 -23.733 1.00 25.32 191 ASP A N 1
ATOM 1602 C CA . ASP A 1 191 ? -2.489 50.729 -23.567 1.00 25.77 191 ASP A CA 1
ATOM 1603 C C . ASP A 1 191 ? -2.590 49.207 -23.694 1.00 26.12 191 ASP A C 1
ATOM 1604 O O . ASP A 1 191 ? -3.587 48.670 -24.208 1.00 29.01 191 ASP A O 1
ATOM 1609 N N . ILE A 1 192 ? -1.575 48.523 -23.183 1.00 24.31 192 ILE A N 1
ATOM 1610 C CA . ILE A 1 192 ? -1.547 47.074 -23.146 1.00 24.68 192 ILE A CA 1
ATOM 1611 C C . ILE A 1 192 ? -1.882 46.598 -21.740 1.00 24.63 192 ILE A C 1
ATOM 1612 O O . ILE A 1 192 ? -1.245 47.017 -20.762 1.00 23.89 192 ILE A O 1
ATOM 1617 N N . THR A 1 193 ? -2.915 45.766 -21.638 1.00 22.19 193 THR A N 1
ATOM 1618 C CA . THR A 1 193 ? -3.271 45.136 -20.383 1.00 22.91 193 THR A CA 1
ATOM 1619 C C . THR A 1 193 ? -3.220 43.620 -20.588 1.00 21.71 193 THR A C 1
ATOM 1620 O O . THR A 1 193 ? -3.411 43.131 -21.705 1.00 22.33 193 THR A O 1
ATOM 1624 N N . LYS A 1 194 ? -2.915 42.880 -19.533 1.00 18.81 194 LYS A N 1
ATOM 1625 C CA . LYS A 1 194 ? -2.691 41.449 -19.670 1.00 18.47 194 LYS A CA 1
ATOM 1626 C C . LYS A 1 194 ? -3.456 40.646 -18.623 1.00 17.21 194 LYS A C 1
ATOM 1627 O O . LYS A 1 194 ? -3.649 41.094 -17.496 1.00 21.95 194 LYS A O 1
ATOM 1633 N N A LYS A 1 195 ? -3.867 39.445 -19.012 0.50 17.15 195 LYS A N 1
ATOM 1634 N N B LYS A 1 195 ? -3.839 39.435 -18.987 0.50 16.68 195 LYS A N 1
ATOM 1635 C CA A LYS A 1 195 ? -4.469 38.488 -18.094 0.50 15.92 195 LYS A CA 1
ATOM 1636 C CA B LYS A 1 195 ? -4.394 38.497 -18.030 0.50 15.34 195 LYS A CA 1
ATOM 1637 C C A LYS A 1 195 ? -3.951 37.095 -18.404 0.50 14.93 195 LYS A C 1
ATOM 1638 C C B LYS A 1 195 ? -4.044 37.080 -18.425 0.50 14.07 195 LYS A C 1
ATOM 1639 O O A LYS A 1 195 ? -3.382 36.858 -19.473 0.50 17.61 195 LYS A O 1
ATOM 1640 O O B LYS A 1 195 ? -3.710 36.805 -19.581 0.50 17.96 195 LYS A O 1
ATOM 1651 N N . VAL A 1 196 ? -4.116 36.178 -17.460 1.00 14.67 196 VAL A N 1
ATOM 1652 C CA . VAL A 1 196 ? -3.732 34.787 -17.677 1.00 12.97 196 VAL A CA 1
ATOM 1653 C C . VAL A 1 196 ? -4.980 33.948 -17.963 1.00 14.08 196 VAL A C 1
ATOM 1654 O O . VAL A 1 196 ? -5.832 33.809 -17.117 1.00 14.76 196 VAL A O 1
ATOM 1658 N N . ARG A 1 197 ? -5.013 33.348 -19.153 1.00 16.05 197 ARG A N 1
ATOM 1659 C CA . ARG A 1 197 ? -6.085 32.461 -19.556 1.00 14.20 197 ARG A CA 1
ATOM 1660 C C . ARG A 1 197 ? -5.451 31.326 -20.382 1.00 15.95 197 ARG A C 1
ATOM 1661 O O . ARG A 1 197 ? -4.319 31.454 -20.863 1.00 16.89 197 ARG A O 1
ATOM 1669 N N . HIS A 1 198 ? -6.179 30.234 -20.528 1.00 14.15 198 HIS A N 1
ATOM 1670 C CA . HIS A 1 198 ? -5.696 29.047 -21.217 1.00 13.90 198 HIS A CA 1
ATOM 1671 C C . HIS A 1 198 ? -6.781 28.566 -22.173 1.00 13.65 198 HIS A C 1
ATOM 1672 O O . HIS A 1 198 ? -7.964 28.698 -21.876 1.00 15.45 198 HIS A O 1
ATOM 1679 N N . PRO A 1 199 ? -6.380 28.053 -23.349 1.00 14.96 199 PRO A N 1
ATOM 1680 C CA . PRO A 1 199 ? -7.345 27.761 -24.400 1.00 15.96 199 PRO A CA 1
ATOM 1681 C C . PRO A 1 199 ? -8.344 26.716 -23.957 1.00 14.61 199 PRO A C 1
ATOM 1682 O O . PRO A 1 199 ? -7.956 25.627 -23.557 1.00 15.97 199 PRO A O 1
ATOM 1686 N N . GLY A 1 200 ? -9.626 27.031 -24.047 1.00 15.44 200 GLY A N 1
ATOM 1687 C CA . GLY A 1 200 ? -10.651 26.075 -23.704 1.00 14.36 200 GLY A CA 1
ATOM 1688 C C . GLY A 1 200 ? -10.772 25.740 -22.221 1.00 15.32 200 GLY A C 1
ATOM 1689 O O . GLY A 1 200 ? -11.464 24.805 -21.867 1.00 17.74 200 GLY A O 1
ATOM 1690 N N . LYS A 1 201 ? -10.116 26.520 -21.352 1.00 13.66 201 LYS A N 1
ATOM 1691 C CA . LYS A 1 201 ? -10.143 26.245 -19.910 1.00 13.14 201 LYS A CA 1
ATOM 1692 C C . LYS A 1 201 ? -10.903 27.313 -19.145 1.00 12.02 201 LYS A C 1
ATOM 1693 O O . LYS A 1 201 ? -10.918 28.491 -19.527 1.00 13.58 201 LYS A O 1
ATOM 1699 N N . GLU A 1 202 ? -11.523 26.907 -18.046 1.00 13.74 202 GLU A N 1
ATOM 1700 C CA . GLU A 1 202 ? -12.247 27.830 -17.214 1.00 14.44 202 GLU A CA 1
ATOM 1701 C C . GLU A 1 202 ? -11.275 28.667 -16.387 1.00 12.69 202 GLU A C 1
ATOM 1702 O O . GLU A 1 202 ? -10.104 28.303 -16.215 1.00 12.80 202 GLU A O 1
ATOM 1708 N N . THR A 1 203 ? -11.748 29.771 -15.850 1.00 12.88 203 THR A N 1
ATOM 1709 C CA . THR A 1 203 ? -10.879 30.705 -15.174 1.00 12.53 203 THR A CA 1
ATOM 1710 C C . THR A 1 203 ? -10.246 30.109 -13.903 1.00 12.24 203 THR A C 1
ATOM 1711 O O . THR A 1 203 ? -9.098 30.435 -13.565 1.00 12.24 203 THR A O 1
ATOM 1715 N N . SER A 1 204 ? -10.912 29.162 -13.266 1.00 11.22 204 SER A N 1
ATOM 1716 C CA . SER A 1 204 ? -10.309 28.525 -12.089 1.00 10.20 204 SER A CA 1
ATOM 1717 C C . SER A 1 204 ? -8.977 27.831 -12.436 1.00 10.77 204 SER A C 1
ATOM 1718 O O . SER A 1 204 ? -8.029 27.860 -11.643 1.00 11.01 204 SER A O 1
ATOM 1721 N N . TYR A 1 205 ? -8.909 27.211 -13.598 1.00 10.71 205 TYR A N 1
ATOM 1722 C CA . TYR A 1 205 ? -7.694 26.537 -14.039 1.00 10.44 205 TYR A CA 1
ATOM 1723 C C . TYR A 1 205 ? -6.571 27.535 -14.114 1.00 10.52 205 TYR A C 1
ATOM 1724 O O . TYR A 1 205 ? -5.459 27.263 -13.642 1.00 10.82 205 TYR A O 1
ATOM 1733 N N . SER A 1 206 ? -6.860 28.702 -14.651 1.00 9.69 206 SER A N 1
ATOM 1734 C CA . SER A 1 206 ? -5.868 29.706 -14.901 1.00 10.18 206 SER A CA 1
ATOM 1735 C C . SER A 1 206 ? -5.470 30.501 -13.669 1.00 11.11 206 SER A C 1
ATOM 1736 O O . SER A 1 206 ? -4.300 30.923 -13.544 1.00 11.33 206 SER A O 1
ATOM 1739 N N . MET A 1 207 ? -6.422 30.735 -12.769 1.00 10.86 207 MET A N 1
ATOM 1740 C CA . MET A 1 207 ? -6.261 31.760 -11.759 1.00 10.98 207 MET A CA 1
ATOM 1741 C C . MET A 1 207 ? -6.442 31.312 -10.302 1.00 10.03 207 MET A C 1
ATOM 1742 O O . MET A 1 207 ? -5.970 32.002 -9.400 1.00 10.35 207 MET A O 1
ATOM 1747 N N . GLN A 1 208 ? -7.027 30.155 -10.046 1.00 9.40 208 GLN A N 1
ATOM 1748 C CA . GLN A 1 208 ? -7.395 29.886 -8.674 1.00 10.24 208 GLN A CA 1
ATOM 1749 C C . GLN A 1 208 ? -6.131 29.789 -7.796 1.00 9.49 208 GLN A C 1
ATOM 1750 O O . GLN A 1 208 ? -6.106 30.270 -6.685 1.00 10.25 208 GLN A O 1
ATOM 1756 N N . HIS A 1 209 ? -5.084 29.162 -8.323 1.00 9.76 209 HIS A N 1
ATOM 1757 C CA . HIS A 1 209 ? -3.838 28.996 -7.548 1.00 9.73 209 HIS A CA 1
ATOM 1758 C C . HIS A 1 209 ? -3.073 30.324 -7.382 1.00 9.22 209 HIS A C 1
ATOM 1759 O O . HIS A 1 209 ? -2.297 30.480 -6.442 1.00 10.52 209 HIS A O 1
ATOM 1766 N N . ILE A 1 210 ? -3.312 31.258 -8.278 1.00 9.53 210 ILE A N 1
ATOM 1767 C CA . ILE A 1 210 ? -2.740 32.559 -8.191 1.00 9.98 210 ILE A CA 1
ATOM 1768 C C . ILE A 1 210 ? -3.460 33.404 -7.162 1.00 10.34 210 ILE A C 1
ATOM 1769 O O . ILE A 1 210 ? -2.847 33.983 -6.272 1.00 10.19 210 ILE A O 1
ATOM 1774 N N A ARG A 1 211 ? -4.787 33.446 -7.263 0.50 10.27 211 ARG A N 1
ATOM 1775 N N B ARG A 1 211 ? -4.792 33.439 -7.243 0.50 10.20 211 ARG A N 1
ATOM 1776 C CA A ARG A 1 211 ? -5.589 34.101 -6.255 0.50 9.68 211 ARG A CA 1
ATOM 1777 C CA B ARG A 1 211 ? -5.558 34.133 -6.230 0.50 9.25 211 ARG A CA 1
ATOM 1778 C C A ARG A 1 211 ? -5.285 33.542 -4.862 0.50 9.75 211 ARG A C 1
ATOM 1779 C C B ARG A 1 211 ? -5.292 33.545 -4.844 0.50 9.63 211 ARG A C 1
ATOM 1780 O O A ARG A 1 211 ? -5.169 34.285 -3.903 0.50 10.02 211 ARG A O 1
ATOM 1781 O O B ARG A 1 211 ? -5.212 34.269 -3.868 0.50 9.96 211 ARG A O 1
ATOM 1796 N N . GLU A 1 212 ? -5.209 32.230 -4.752 1.00 9.21 212 GLU A N 1
ATOM 1797 C CA . GLU A 1 212 ? -5.050 31.613 -3.443 1.00 9.62 212 GLU A CA 1
ATOM 1798 C C . GLU A 1 212 ? -3.671 31.847 -2.802 1.00 9.88 212 GLU A C 1
ATOM 1799 O O . GLU A 1 212 ? -3.576 32.048 -1.633 1.00 10.01 212 GLU A O 1
ATOM 1805 N N . GLN A 1 213 ? -2.641 31.942 -3.619 1.00 10.39 213 GLN A N 1
ATOM 1806 C CA . GLN A 1 213 ? -1.363 32.397 -3.111 1.00 8.95 213 GLN A CA 1
ATOM 1807 C C . GLN A 1 213 ? -1.525 33.792 -2.497 1.00 9.34 213 GLN A C 1
ATOM 1808 O O . GLN A 1 213 ? -1.079 34.053 -1.357 1.00 10.07 213 GLN A O 1
ATOM 1814 N N . LEU A 1 214 ? -2.168 34.712 -3.225 1.00 9.22 214 LEU A N 1
ATOM 1815 C CA . LEU A 1 214 ? -2.385 36.015 -2.686 1.00 9.56 214 LEU A CA 1
ATOM 1816 C C . LEU A 1 214 ? -3.231 35.955 -1.391 1.00 10.04 214 LEU A C 1
ATOM 1817 O O . LEU A 1 214 ? -3.001 36.701 -0.472 1.00 10.16 2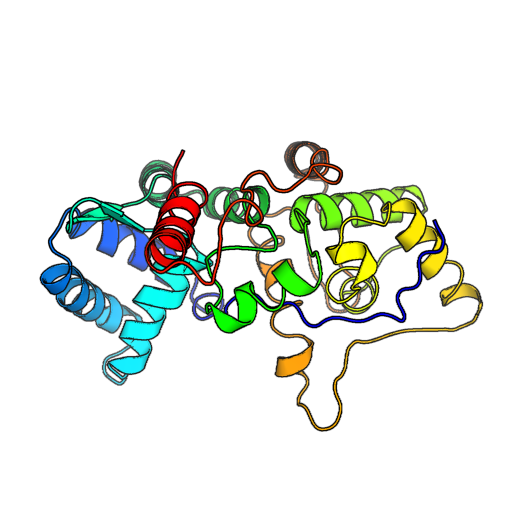14 LEU A O 1
ATOM 1822 N N . ASN A 1 215 ? -4.254 35.079 -1.362 1.00 9.56 215 ASN A N 1
ATOM 1823 C CA . ASN A 1 215 ? -5.034 34.896 -0.138 1.00 10.12 215 ASN A CA 1
ATOM 1824 C C . ASN A 1 215 ? -4.174 34.601 1.082 1.00 9.63 215 ASN A C 1
ATOM 1825 O O . ASN A 1 215 ? -4.487 35.040 2.183 1.00 10.01 215 ASN A O 1
ATOM 1830 N N . TYR A 1 216 ? -3.147 33.777 0.919 1.00 10.01 216 TYR A N 1
ATOM 1831 C CA . TYR A 1 216 ? -2.324 33.424 2.069 1.00 10.12 216 TYR A CA 1
ATOM 1832 C C . TYR A 1 216 ? -1.503 34.623 2.542 1.00 9.57 216 TYR A C 1
ATOM 1833 O O . TYR A 1 216 ? -1.307 34.796 3.715 1.00 10.60 216 TYR A O 1
ATOM 1842 N N A LEU A 1 217 ? -1.086 35.463 1.617 0.50 10.25 217 LEU A N 1
ATOM 1843 N N B LEU A 1 217 ? -1.055 35.468 1.615 0.50 10.22 217 LEU A N 1
ATOM 1844 C CA A LEU A 1 217 ? -0.410 36.685 1.980 0.50 11.51 217 LEU A CA 1
ATOM 1845 C CA B LEU A 1 217 ? -0.437 36.740 2.014 0.50 11.70 217 LEU A CA 1
ATOM 1846 C C A LEU A 1 217 ? -1.382 37.691 2.657 0.50 10.30 217 LEU A C 1
ATOM 1847 C C B LEU A 1 217 ? -1.424 37.602 2.767 0.50 10.08 217 LEU A C 1
ATOM 1848 O O A LEU A 1 217 ? -0.970 38.494 3.504 0.50 11.82 217 LEU A O 1
ATOM 1849 O O B LEU A 1 217 ? -1.069 38.264 3.749 0.50 11.06 217 LEU A O 1
ATOM 1858 N N . GLU A 1 218 ? -2.666 37.618 2.300 1.00 10.64 218 GLU A N 1
ATOM 1859 C CA . GLU A 1 218 ? -3.668 38.429 2.942 1.00 10.79 218 GLU A CA 1
ATOM 1860 C C . GLU A 1 218 ? -4.001 37.906 4.349 1.00 10.67 218 GLU A C 1
ATOM 1861 O O . GLU A 1 218 ? -4.154 38.693 5.294 1.00 11.91 218 GLU A O 1
ATOM 1867 N N . LEU A 1 219 ? -4.072 36.583 4.494 1.00 10.37 219 LEU A N 1
ATOM 1868 C CA . LEU A 1 219 ? -4.263 35.981 5.804 1.00 10.27 219 LEU A CA 1
ATOM 1869 C C . LEU A 1 219 ? -3.102 36.243 6.761 1.00 11.03 219 LEU A C 1
ATOM 1870 O O . LEU A 1 219 ? -3.287 36.251 7.961 1.00 12.48 219 LEU A O 1
ATOM 1875 N N . ALA A 1 220 ? -1.914 36.444 6.205 1.00 11.16 220 ALA A N 1
ATOM 1876 C CA . ALA A 1 220 ? -0.720 36.825 6.976 1.00 12.17 220 ALA A CA 1
ATOM 1877 C C . ALA A 1 220 ? -0.756 38.319 7.360 1.00 11.25 220 ALA A C 1
ATOM 1878 O O . ALA A 1 220 ? 0.124 38.807 8.069 1.00 13.86 220 ALA A O 1
ATOM 1880 N N A ASN A 1 221 ? -1.807 39.020 6.920 0.50 12.03 221 ASN A N 1
ATOM 1881 N N B ASN A 1 221 ? -1.769 39.024 6.851 0.50 12.50 221 ASN A N 1
ATOM 1882 C CA A ASN A 1 221 ? -1.965 40.455 7.172 0.50 13.09 221 ASN A CA 1
ATOM 1883 C CA B ASN A 1 221 ? -1.981 40.434 7.140 0.50 13.09 221 ASN A CA 1
ATOM 1884 C C A ASN A 1 221 ? -0.884 41.318 6.520 0.50 12.68 221 ASN A C 1
ATOM 1885 C C B ASN A 1 221 ? -0.995 41.366 6.423 0.50 13.62 221 ASN A C 1
ATOM 1886 O O A ASN A 1 221 ? -0.593 42.410 6.993 0.50 16.06 221 ASN A O 1
ATOM 1887 O O B ASN A 1 221 ? -0.900 42.548 6.743 0.50 12.60 221 ASN A O 1
ATOM 1896 N N . LEU A 1 222 ? -0.324 40.847 5.414 1.00 12.32 222 LEU A N 1
ATOM 1897 C CA . LEU A 1 222 ? 0.726 41.605 4.735 1.00 12.72 222 LEU A CA 1
ATOM 1898 C C . LEU A 1 222 ? 0.191 42.409 3.556 1.00 12.27 222 LEU A C 1
ATOM 1899 O O . LEU A 1 222 ? 0.784 43.438 3.179 1.00 13.15 222 LEU A O 1
ATOM 1904 N N . ILE A 1 223 ? -0.961 41.990 3.024 1.00 12.33 223 ILE A N 1
ATOM 1905 C CA . ILE A 1 223 ? -1.600 42.695 1.920 1.00 12.94 223 ILE A CA 1
ATOM 1906 C C . ILE A 1 223 ? -3.091 42.734 2.100 1.00 13.37 223 ILE A C 1
ATOM 1907 O O . ILE A 1 223 ? -3.636 42.032 2.936 1.00 13.70 223 ILE A O 1
ATOM 1912 N N A ARG A 1 224 ? -3.743 43.577 1.305 0.50 13.67 224 ARG A N 1
ATOM 1913 N N B ARG A 1 224 ? -3.744 43.579 1.311 0.50 13.72 224 ARG A N 1
ATOM 1914 C CA A ARG A 1 224 ? -5.191 43.593 1.200 0.50 15.95 224 ARG A CA 1
ATOM 1915 C CA B ARG A 1 224 ? -5.188 43.565 1.191 0.50 16.38 224 ARG A CA 1
ATOM 1916 C C A ARG A 1 224 ? -5.553 43.543 -0.283 0.50 15.82 224 ARG A C 1
ATOM 1917 C C B ARG A 1 224 ? -5.549 43.535 -0.284 0.50 15.94 224 ARG A C 1
ATOM 1918 O O A ARG A 1 224 ? -5.021 44.325 -1.088 0.50 16.99 224 ARG A O 1
ATOM 1919 O O B ARG A 1 224 ? -5.016 44.321 -1.083 0.50 17.12 224 ARG A O 1
ATOM 1934 N N . ILE A 1 225 ? -6.374 42.560 -0.653 1.00 13.47 225 ILE A N 1
ATOM 1935 C CA . ILE A 1 225 ? -6.816 42.382 -2.001 1.00 14.22 225 ILE A CA 1
ATOM 1936 C C . ILE A 1 225 ? -8.210 42.991 -2.103 1.00 15.19 225 ILE A C 1
ATOM 1937 O O . ILE A 1 225 ? -9.123 42.551 -1.422 1.00 21.62 225 ILE A O 1
ATOM 1942 N N . ASP A 1 226 ? -8.361 44.008 -2.915 1.00 13.77 226 ASP A N 1
ATOM 1943 C CA . ASP A 1 226 ? -9.708 44.511 -3.218 1.00 14.04 226 ASP A CA 1
ATOM 1944 C C . ASP A 1 226 ? -10.090 44.155 -4.655 1.00 17.03 226 ASP A C 1
ATOM 1945 O O . ASP A 1 226 ? -9.451 43.325 -5.287 1.00 17.03 226 ASP A O 1
ATOM 1950 N N . GLY A 1 227 ? -11.226 44.658 -5.110 1.00 15.36 227 GLY A N 1
ATOM 1951 C CA . GLY A 1 227 ? -11.738 44.308 -6.442 1.00 16.11 227 GLY A CA 1
ATOM 1952 C C . GLY A 1 227 ? -10.788 44.718 -7.569 1.00 17.76 227 GLY A C 1
ATOM 1953 O O . GLY A 1 227 ? -10.832 44.152 -8.667 1.00 20.18 227 GLY A O 1
ATOM 1954 N N . ASN A 1 228 ? -10.025 45.778 -7.317 1.00 17.87 228 ASN A N 1
ATOM 1955 C CA . ASN A 1 228 ? -9.232 46.432 -8.346 1.00 16.84 228 ASN A CA 1
ATOM 1956 C C . ASN A 1 228 ? -7.728 46.134 -8.181 1.00 16.53 228 ASN A C 1
ATOM 1957 O O . ASN A 1 228 ? -7.005 46.016 -9.174 1.00 18.44 228 ASN A O 1
ATOM 1962 N N . LEU A 1 229 ? -7.255 46.061 -6.932 1.00 14.84 229 LEU A N 1
ATOM 1963 C CA . LEU A 1 229 ? -5.811 46.222 -6.643 1.00 13.30 229 LEU A CA 1
ATOM 1964 C C . LEU A 1 229 ? -5.360 45.294 -5.562 1.00 13.69 229 LEU A C 1
ATOM 1965 O O . LEU A 1 229 ? -6.150 44.893 -4.698 1.00 15.07 229 LEU A O 1
ATOM 1970 N N . VAL A 1 230 ? -4.052 44.979 -5.577 1.00 12.34 230 VAL A N 1
ATOM 1971 C CA . VAL A 1 230 ? -3.415 44.327 -4.460 1.00 13.91 230 VAL A CA 1
ATOM 1972 C C . VAL A 1 230 ? -2.504 45.347 -3.798 1.00 13.20 230 VAL A C 1
ATOM 1973 O O . VAL A 1 230 ? -1.601 45.878 -4.449 1.00 15.86 230 VAL A O 1
ATOM 1977 N N . LYS A 1 231 ? -2.737 45.636 -2.520 1.00 13.52 231 LYS A N 1
ATOM 1978 C CA . LYS A 1 231 ? -1.981 46.682 -1.803 1.00 15.48 231 LYS A CA 1
ATOM 1979 C C . LYS A 1 231 ? -1.340 46.157 -0.527 1.00 15.08 231 LYS A C 1
ATOM 1980 O O . LYS A 1 231 ? -1.903 45.318 0.149 1.00 16.35 231 LYS A O 1
ATOM 1986 N N . LEU A 1 232 ? -0.129 46.639 -0.221 1.00 13.61 232 LEU A N 1
ATOM 1987 C CA . LEU A 1 232 ? 0.507 46.330 1.032 1.00 13.11 232 LEU A CA 1
ATOM 1988 C C . LEU A 1 232 ? -0.227 46.934 2.212 1.00 14.07 232 LEU A C 1
ATOM 1989 O O . LEU A 1 232 ? -0.750 48.029 2.128 1.00 15.97 232 LEU A O 1
ATOM 1994 N N . ASN A 1 233 ? -0.193 46.220 3.321 1.00 13.66 233 ASN A N 1
ATOM 1995 C CA . ASN A 1 233 ? -0.649 46.731 4.601 1.00 15.01 233 ASN A CA 1
ATOM 1996 C C . ASN A 1 233 ? 0.521 47.260 5.442 1.00 13.69 233 ASN A C 1
ATOM 1997 O O . ASN A 1 233 ? 1.198 46.498 6.146 1.00 14.83 233 ASN A O 1
ATOM 2002 N N . TYR A 1 234 ? 0.767 48.558 5.372 1.00 16.23 234 TYR A N 1
ATOM 2003 C CA . TYR A 1 234 ? 1.985 49.112 5.977 1.00 17.18 234 TYR A CA 1
ATOM 2004 C C . TYR A 1 234 ? 1.933 49.136 7.516 1.00 16.27 234 TYR A C 1
ATOM 2005 O O . TYR A 1 234 ? 2.928 49.418 8.158 1.00 19.42 234 TYR A O 1
ATOM 2014 N N . ARG A 1 235 ? 0.782 48.823 8.098 1.00 17.73 235 ARG A N 1
ATOM 2015 C CA . ARG A 1 235 ? 0.736 48.548 9.518 1.00 18.04 235 ARG A CA 1
ATOM 2016 C C . ARG A 1 235 ? 1.662 47.375 9.870 1.00 17.15 235 ARG A C 1
ATOM 2017 O O . ARG A 1 235 ? 2.120 47.259 10.998 1.00 20.37 235 ARG A O 1
ATOM 2020 N N . GLU A 1 236 ? 1.943 46.523 8.878 1.00 14.98 236 GLU A N 1
ATOM 2021 C CA . GLU A 1 236 ? 2.827 45.368 9.047 1.00 14.67 236 GLU A CA 1
ATOM 2022 C C . GLU A 1 236 ? 4.146 45.594 8.292 1.00 14.46 236 GLU A C 1
ATOM 2023 O O . GLU A 1 236 ? 4.784 44.640 7.823 1.00 15.63 236 GLU A O 1
ATOM 2029 N N . ALA A 1 237 ? 4.558 46.858 8.200 1.00 15.25 237 ALA A N 1
ATOM 2030 C CA . ALA A 1 237 ? 5.794 47.216 7.506 1.00 16.21 237 ALA A CA 1
ATOM 2031 C C . ALA A 1 237 ? 6.989 46.400 7.982 1.00 15.79 237 ALA A C 1
ATOM 2032 O O . ALA A 1 237 ? 7.832 46.029 7.182 1.00 16.23 237 ALA A O 1
ATOM 2034 N N . GLU A 1 238 ? 7.070 46.118 9.275 1.00 16.36 238 GLU A N 1
ATOM 2035 C CA . GLU A 1 238 ? 8.247 45.401 9.795 1.00 14.89 238 GLU A CA 1
ATOM 2036 C C . GLU A 1 238 ? 8.333 43.992 9.204 1.00 15.66 238 GLU A C 1
ATOM 2037 O O . GLU A 1 238 ? 9.377 43.581 8.702 1.00 17.69 238 GLU A O 1
ATOM 2043 N N . ASN A 1 239 ? 7.211 43.288 9.203 1.00 15.39 239 ASN A N 1
ATOM 2044 C CA . ASN A 1 239 ? 7.163 41.951 8.620 1.00 13.94 239 ASN A CA 1
ATOM 2045 C C . ASN A 1 239 ? 7.302 41.972 7.104 1.00 15.47 239 ASN A C 1
ATOM 2046 O O . ASN A 1 239 ? 7.953 41.119 6.533 1.00 16.34 239 ASN A O 1
ATOM 2051 N N . ILE A 1 240 ? 6.648 42.922 6.452 1.00 13.45 240 ILE A N 1
ATOM 2052 C CA . ILE A 1 240 ? 6.780 43.062 5.001 1.00 14.15 240 ILE A CA 1
ATOM 2053 C C . ILE A 1 240 ? 8.250 43.191 4.609 1.00 15.42 240 ILE A C 1
ATOM 2054 O O . ILE A 1 240 ? 8.736 42.498 3.708 1.00 15.76 240 ILE A O 1
ATOM 2059 N N . ASN A 1 241 ? 8.968 44.051 5.294 1.00 15.31 241 ASN A N 1
ATOM 2060 C CA . ASN A 1 241 ? 10.354 44.282 4.919 1.00 15.52 241 ASN A CA 1
ATOM 2061 C C . ASN A 1 241 ? 11.258 43.063 5.200 1.00 17.46 241 ASN A C 1
ATOM 2062 O O . ASN A 1 241 ? 12.134 42.722 4.381 1.00 17.50 241 ASN A O 1
ATOM 2067 N N . TYR A 1 242 ? 11.060 42.414 6.324 1.00 16.77 242 TYR A N 1
ATOM 2068 C CA . TYR A 1 242 ? 11.837 41.250 6.645 1.00 17.43 242 TYR A CA 1
ATOM 2069 C C . TYR A 1 242 ? 11.689 40.174 5.561 1.00 15.04 242 TYR A C 1
ATOM 2070 O O . TYR A 1 242 ? 12.693 39.669 5.038 1.00 18.69 242 TYR A O 1
ATOM 2079 N N . ILE A 1 243 ? 10.450 39.862 5.188 1.00 14.51 243 ILE A N 1
ATOM 2080 C CA . ILE A 1 243 ? 10.231 38.816 4.259 1.00 13.15 243 ILE A CA 1
ATOM 2081 C C . ILE A 1 243 ? 10.653 39.233 2.853 1.00 12.49 243 ILE A C 1
ATOM 2082 O O . ILE A 1 243 ? 11.226 38.436 2.115 1.00 12.84 243 ILE A O 1
ATOM 2087 N N . ALA A 1 244 ? 10.340 40.472 2.471 1.00 12.96 244 ALA A N 1
ATOM 2088 C CA . ALA A 1 244 ? 10.678 40.962 1.121 1.00 11.97 244 ALA A CA 1
ATOM 2089 C C . ALA A 1 244 ? 12.172 40.851 0.837 1.00 11.88 244 ALA A C 1
ATOM 2090 O O . ALA A 1 244 ? 12.565 40.643 -0.287 1.00 12.30 244 ALA A O 1
ATOM 2092 N N A GLN A 1 245 ? 12.983 40.983 1.883 0.50 12.68 245 GLN A N 1
ATOM 2093 N N B GLN A 1 245 ? 12.988 40.996 1.879 0.50 12.70 245 GLN A N 1
ATOM 2094 C CA A GLN A 1 245 ? 14.449 41.026 1.720 0.50 12.18 245 GLN A CA 1
ATOM 2095 C CA B GLN A 1 245 ? 14.456 41.036 1.702 0.50 12.24 245 GLN A CA 1
ATOM 2096 C C A GLN A 1 245 ? 15.035 39.700 1.253 0.50 13.73 245 GLN A C 1
ATOM 2097 C C B GLN A 1 245 ? 15.039 39.699 1.253 0.50 13.82 245 GLN A C 1
ATOM 2098 O O A GLN A 1 245 ? 16.173 39.652 0.824 0.50 14.18 245 GLN A O 1
ATOM 2099 O O B GLN A 1 245 ? 16.181 39.641 0.840 0.50 14.31 245 GLN A O 1
ATOM 2110 N N . PHE A 1 246 ? 14.242 38.638 1.289 1.00 12.28 246 PHE A N 1
ATOM 2111 C CA . PHE A 1 246 ? 14.660 37.346 0.764 1.00 11.73 246 PHE A CA 1
ATOM 2112 C C . PHE A 1 246 ? 14.345 37.153 -0.728 1.00 11.87 246 PHE A C 1
ATOM 2113 O O . PHE A 1 246 ? 14.552 36.069 -1.265 1.00 12.67 246 PHE A O 1
ATOM 2121 N N . TRP A 1 247 ? 13.866 38.200 -1.398 1.00 11.79 247 TRP A N 1
ATOM 2122 C CA . TRP A 1 247 ? 13.411 38.053 -2.775 1.00 11.64 247 TRP A CA 1
ATOM 2123 C C . TRP A 1 247 ? 14.454 37.515 -3.724 1.00 13.06 247 TRP A C 1
ATOM 2124 O O . TRP A 1 247 ? 14.120 36.825 -4.703 1.00 13.25 247 TRP A O 1
ATOM 2135 N N . GLY A 1 248 ? 15.719 37.860 -3.473 1.00 12.85 248 GLY A N 1
ATOM 2136 C CA . GLY A 1 248 ? 16.815 37.470 -4.370 1.00 14.25 248 GLY A CA 1
ATOM 2137 C C . GLY A 1 248 ? 17.518 36.185 -3.994 1.00 15.12 248 GLY A C 1
ATOM 2138 O O . GLY A 1 248 ? 18.463 35.778 -4.673 1.00 17.15 248 GLY A O 1
ATOM 2139 N N . ASN A 1 249 ? 17.044 35.524 -2.942 1.00 13.50 249 ASN A N 1
ATOM 2140 C CA . ASN A 1 249 ? 17.654 34.289 -2.466 1.00 13.89 249 ASN A CA 1
ATOM 2141 C C . ASN A 1 249 ? 17.216 33.080 -3.276 1.00 13.93 249 ASN A C 1
ATOM 2142 O O . ASN A 1 249 ? 16.032 32.926 -3.587 1.00 14.57 249 ASN A O 1
ATOM 2147 N N . LYS A 1 250 ? 18.122 32.160 -3.514 1.00 15.35 250 LYS A N 1
ATOM 2148 C CA . LYS A 1 250 ? 17.750 30.851 -3.968 1.00 15.17 250 LYS A CA 1
ATOM 2149 C C . LYS A 1 250 ? 16.810 30.243 -2.934 1.00 15.09 250 LYS A C 1
ATOM 2150 O O . LYS A 1 250 ? 16.917 30.547 -1.755 1.00 15.33 250 LYS A O 1
ATOM 2156 N N . PRO A 1 251 ? 15.930 29.339 -3.380 1.00 15.02 251 PRO A N 1
ATOM 2157 C CA . PRO A 1 251 ? 15.150 28.552 -2.444 1.00 14.42 251 PRO A CA 1
ATOM 2158 C C . PRO A 1 251 ? 16.013 27.908 -1.362 1.00 14.32 251 PRO A C 1
ATOM 2159 O O . PRO A 1 251 ? 17.103 27.398 -1.646 1.00 16.77 251 PRO A O 1
ATOM 2163 N N . GLU A 1 252 ? 15.542 27.953 -0.131 1.00 13.80 252 GLU A N 1
ATOM 2164 C CA . GLU A 1 252 ? 16.243 27.341 0.984 1.00 16.04 252 GLU A CA 1
ATOM 2165 C C . GLU A 1 252 ? 16.356 25.823 0.806 1.00 17.31 252 GLU A C 1
ATOM 2166 O O . GLU A 1 252 ? 17.346 25.217 1.169 1.00 18.74 252 GLU A O 1
ATOM 2172 N N . PHE A 1 253 ? 15.305 25.217 0.296 1.00 14.55 253 PHE A N 1
ATOM 2173 C CA . PHE A 1 253 ? 15.280 23.787 0.022 1.00 13.68 253 PHE A CA 1
ATOM 2174 C C . PHE A 1 253 ? 15.670 23.528 -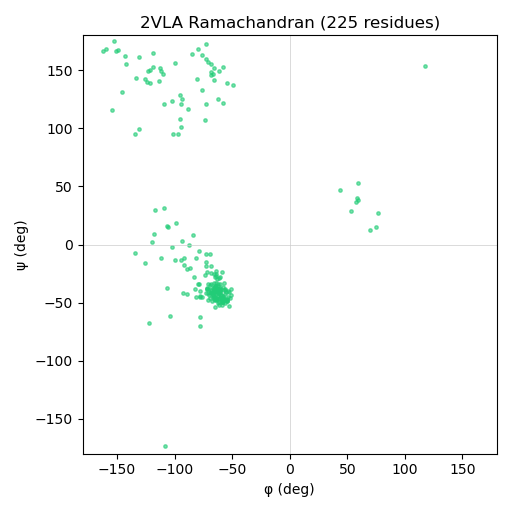1.438 1.00 14.82 253 PHE A C 1
ATOM 2175 O O . PHE A 1 253 ? 15.076 24.066 -2.358 1.00 14.05 253 PHE A O 1
ATOM 2183 N N . ASN A 1 254 ? 16.737 22.765 -1.628 1.00 15.93 254 ASN A N 1
ATOM 2184 C CA . ASN A 1 254 ? 17.300 22.567 -2.951 1.00 15.79 254 ASN A CA 1
ATOM 2185 C C . ASN A 1 254 ? 16.777 21.301 -3.633 1.00 15.77 254 ASN A C 1
ATOM 2186 O O . ASN A 1 254 ? 17.242 20.175 -3.339 1.00 20.58 254 ASN A O 1
ATOM 2191 N N . ALA A 1 255 ? 15.816 21.480 -4.550 1.00 15.61 255 ALA A N 1
ATOM 2192 C CA . ALA A 1 255 ? 15.189 20.348 -5.236 1.00 16.13 255 ALA A CA 1
ATOM 2193 C C . ALA A 1 255 ? 16.133 19.712 -6.255 1.00 17.50 255 ALA A C 1
ATOM 2194 O O . ALA A 1 255 ? 15.900 18.603 -6.740 1.00 22.40 255 ALA A O 1
ATOM 2196 N N . TYR A 1 256 ? 17.189 20.422 -6.579 1.00 17.43 256 TYR A N 1
ATOM 2197 C CA . TYR A 1 256 ? 18.053 20.051 -7.699 1.00 19.31 256 TYR A CA 1
ATOM 2198 C C . TYR A 1 256 ? 19.173 19.079 -7.287 1.00 22.34 256 TYR A C 1
ATOM 2199 O O . TYR A 1 256 ? 19.964 18.660 -8.114 1.00 21.32 256 TYR A O 1
ATOM 2208 N N A LYS A 1 257 ? 19.197 18.685 -6.022 0.50 22.47 257 LYS A N 1
ATOM 2209 N N B LYS A 1 257 ? 19.199 18.702 -6.009 0.50 22.36 257 LYS A N 1
ATOM 2210 C CA A LYS A 1 257 ? 20.184 17.706 -5.562 0.50 19.24 257 LYS A CA 1
ATOM 2211 C CA B LYS A 1 257 ? 20.165 17.699 -5.515 0.50 19.69 257 LYS A CA 1
ATOM 2212 C C A LYS A 1 257 ? 19.584 16.300 -5.486 0.50 21.64 257 LYS A C 1
ATOM 2213 C C B LYS A 1 257 ? 19.654 16.279 -5.730 0.50 21.21 257 LYS A C 1
ATOM 2214 O O A LYS A 1 257 ? 20.213 15.380 -4.981 0.50 25.94 257 LYS A O 1
ATOM 2215 O O B LYS A 1 257 ? 20.425 15.313 -5.679 0.50 25.79 257 LYS A O 1
ATOM 2226 N N . TYR A 1 258 ? 18.347 16.154 -5.951 1.00 22.99 258 TYR A N 1
ATOM 2227 C CA . TYR A 1 258 ? 17.701 14.868 -5.980 1.00 20.88 258 TYR A CA 1
ATOM 2228 C C . TYR A 1 258 ? 17.634 14.315 -7.396 1.00 22.84 258 TYR A C 1
ATOM 2229 O O . TYR A 1 258 ? 17.419 15.052 -8.353 1.00 25.70 258 TYR A O 1
ATOM 2238 N N . ASP A 1 259 ? 17.863 13.010 -7.520 1.00 23.86 259 ASP A N 1
ATOM 2239 C CA . ASP A 1 259 ? 17.709 12.312 -8.789 1.00 26.26 259 ASP A CA 1
ATOM 2240 C C . ASP A 1 259 ? 16.321 11.678 -8.847 1.00 26.56 259 ASP A C 1
ATOM 2241 O O . ASP A 1 259 ? 16.046 10.723 -8.141 1.00 25.01 259 ASP A O 1
ATOM 2246 N N . PHE A 1 260 ? 15.441 12.240 -9.670 1.00 25.21 260 PHE A N 1
ATOM 2247 C CA . PHE A 1 260 ? 14.030 11.837 -9.646 1.00 23.81 260 PHE A CA 1
ATOM 2248 C C . PHE A 1 260 ? 13.760 10.596 -10.477 1.00 27.36 260 PHE A C 1
ATOM 2249 O O . PHE A 1 260 ? 12.600 10.206 -10.671 1.00 27.86 260 PHE A O 1
ATOM 2257 N N . THR A 1 261 ? 14.829 9.959 -10.954 1.00 30.00 261 THR A N 1
ATOM 2258 C CA . THR A 1 261 ? 14.730 8.609 -11.498 1.00 31.38 261 THR A CA 1
ATOM 2259 C C . THR A 1 261 ? 15.245 7.586 -10.490 1.00 30.94 261 THR A C 1
ATOM 2260 O O . THR A 1 261 ? 15.207 6.384 -10.743 1.00 34.80 261 THR A O 1
ATOM 2264 N N . SER A 1 262 ? 15.729 8.070 -9.346 1.00 29.67 262 SER A N 1
ATOM 2265 C CA . SER A 1 262 ? 16.161 7.186 -8.256 1.00 29.09 262 SER A CA 1
ATOM 2266 C C . SER A 1 262 ? 15.041 6.949 -7.259 1.00 27.80 262 SER A C 1
ATOM 2267 O O . SER A 1 262 ? 14.501 7.888 -6.680 1.00 26.39 262 SER A O 1
ATOM 2270 N N . GLU A 1 263 ? 14.732 5.687 -7.021 1.00 28.07 263 GLU A N 1
ATOM 2271 C CA . GLU A 1 263 ? 13.645 5.329 -6.129 1.00 27.87 263 GLU A CA 1
ATOM 2272 C C . GLU A 1 263 ? 13.882 5.850 -4.711 1.00 29.79 263 GLU A C 1
ATOM 2273 O O . GLU A 1 263 ? 12.953 6.327 -4.056 1.00 29.50 263 GLU A O 1
ATOM 2279 N N . ASP A 1 264 ? 15.132 5.779 -4.252 1.00 29.02 264 ASP A N 1
ATOM 2280 C CA . ASP A 1 264 ? 15.504 6.271 -2.916 1.00 28.45 264 ASP A CA 1
ATOM 2281 C C . ASP A 1 264 ? 15.358 7.795 -2.812 1.00 26.82 264 ASP A C 1
ATOM 2282 O O . ASP A 1 264 ? 14.887 8.314 -1.793 1.00 26.28 264 ASP A O 1
ATOM 2287 N N . ASP A 1 265 ? 15.803 8.506 -3.851 1.00 25.49 265 ASP A N 1
ATOM 2288 C CA . ASP A 1 265 ? 15.736 9.977 -3.863 1.00 22.77 265 ASP A CA 1
ATOM 2289 C C . ASP A 1 265 ? 14.300 10.457 -3.936 1.00 24.31 265 ASP A C 1
ATOM 2290 O O . ASP A 1 265 ? 13.954 11.468 -3.325 1.00 29.28 265 ASP A O 1
ATOM 2295 N N . LYS A 1 266 ? 13.468 9.771 -4.719 1.00 24.32 266 LYS A N 1
ATOM 2296 C CA . LYS A 1 266 ? 12.053 10.138 -4.791 1.00 24.74 266 LYS A CA 1
ATOM 2297 C C . LYS A 1 266 ? 11.518 10.206 -3.365 1.00 27.05 266 LYS A C 1
ATOM 2298 O O . LYS A 1 266 ? 10.833 11.158 -2.990 1.00 30.46 266 LYS A O 1
ATOM 2304 N N . LYS A 1 267 ? 11.834 9.200 -2.566 1.00 24.41 267 LYS A N 1
ATOM 2305 C CA . LYS A 1 267 ? 11.293 9.110 -1.229 1.00 25.19 267 LYS A CA 1
ATOM 2306 C C . LYS A 1 267 ? 11.891 10.158 -0.303 1.00 23.44 267 LYS A C 1
ATOM 2307 O O . LYS A 1 267 ? 11.163 10.777 0.487 1.00 26.45 267 LYS A O 1
ATOM 2311 N N . SER A 1 268 ? 13.204 10.377 -0.405 1.00 21.65 268 SER A N 1
ATOM 2312 C CA . SER A 1 268 ? 13.881 11.358 0.436 1.00 19.15 268 SER A CA 1
ATOM 2313 C C . SER A 1 268 ? 13.388 12.781 0.139 1.00 19.31 268 SER A C 1
ATOM 2314 O O . SER A 1 268 ? 13.274 13.608 1.032 1.00 20.58 268 SER A O 1
ATOM 2317 N N . PHE A 1 269 ? 13.135 13.053 -1.127 1.00 19.10 269 PHE A N 1
ATOM 2318 C CA . PHE A 1 269 ? 12.679 14.374 -1.548 1.00 16.11 269 PHE A CA 1
ATOM 2319 C C . PHE A 1 269 ? 11.465 14.804 -0.749 1.00 16.71 269 PHE A C 1
ATOM 2320 O O . PHE A 1 269 ? 11.447 15.882 -0.177 1.00 15.52 269 PHE A O 1
ATOM 2328 N N . PHE A 1 270 ? 10.441 13.958 -0.719 1.00 15.81 270 PHE A N 1
ATOM 2329 C CA . PHE A 1 270 ? 9.205 14.332 -0.067 1.00 15.28 270 PHE A CA 1
ATOM 2330 C C . PHE A 1 270 ? 9.343 14.384 1.445 1.00 16.41 270 PHE A C 1
ATOM 2331 O O . PHE A 1 270 ? 8.757 15.243 2.086 1.00 17.22 270 PHE A O 1
ATOM 2339 N N . LYS A 1 271 ? 10.171 13.508 2.008 1.00 16.56 271 LYS A N 1
ATOM 2340 C CA . LYS A 1 271 ? 10.399 13.510 3.447 1.00 18.13 271 LYS A CA 1
ATOM 2341 C C . LYS A 1 271 ? 11.174 14.745 3.880 1.00 16.71 271 LYS A C 1
ATOM 2342 O O . LYS A 1 271 ? 10.810 15.410 4.862 1.00 17.30 271 LYS A O 1
ATOM 2348 N N . ASP A 1 272 ? 12.246 15.058 3.147 1.00 17.55 272 ASP A N 1
ATOM 2349 C CA . ASP A 1 272 ? 13.066 16.206 3.456 1.00 16.85 272 ASP A CA 1
ATOM 2350 C C . ASP A 1 272 ? 12.277 17.498 3.251 1.00 16.18 272 ASP A C 1
ATOM 2351 O O . ASP A 1 272 ? 12.432 18.454 4.019 1.00 15.41 272 ASP A O 1
ATOM 2356 N N . TRP A 1 273 ? 11.455 17.549 2.202 1.00 14.48 273 TRP A N 1
ATOM 2357 C CA . TRP A 1 273 ? 10.614 18.735 1.997 1.00 13.77 273 TRP A CA 1
ATOM 2358 C C . TRP A 1 273 ? 9.713 18.968 3.220 1.00 13.41 273 TRP A C 1
ATOM 2359 O O . TRP A 1 273 ? 9.595 20.082 3.716 1.00 13.24 273 TRP A O 1
ATOM 2370 N N . GLN A 1 274 ? 9.089 17.913 3.702 1.00 13.98 274 GLN A N 1
ATOM 2371 C CA . GLN A 1 274 ? 8.134 18.074 4.795 1.00 13.82 274 GLN A CA 1
ATOM 2372 C C . GLN A 1 274 ? 8.839 18.565 6.077 1.00 13.91 274 GLN A C 1
ATOM 2373 O O . GLN A 1 274 ? 8.294 19.382 6.823 1.00 15.03 274 GLN A O 1
ATOM 2379 N N A GLN A 1 275 ? 10.067 18.101 6.293 0.50 14.66 275 GLN A N 1
ATOM 2380 N N B GLN A 1 275 ? 10.055 18.090 6.306 0.50 15.14 275 GLN A N 1
ATOM 2381 C CA A GLN A 1 275 ? 10.854 18.526 7.448 0.50 15.08 275 GLN A CA 1
ATOM 2382 C CA B GLN A 1 275 ? 10.830 18.541 7.447 0.50 16.46 275 GLN A CA 1
ATOM 2383 C C A GLN A 1 275 ? 11.258 20.003 7.347 0.50 17.06 275 GLN A C 1
ATOM 2384 C C B GLN A 1 275 ? 11.179 20.021 7.327 0.50 17.50 275 GLN A C 1
ATOM 2385 O O A GLN A 1 275 ? 11.264 20.724 8.344 0.50 16.31 275 GLN A O 1
ATOM 2386 O O B GLN A 1 275 ? 11.031 20.780 8.284 0.50 18.18 275 GLN A O 1
ATOM 2397 N N . TYR A 1 276 ? 11.652 20.429 6.152 1.00 14.34 276 TYR A N 1
ATOM 2398 C CA . TYR A 1 276 ? 11.951 21.834 5.913 1.00 14.10 276 TYR A CA 1
ATOM 2399 C C . TYR A 1 276 ? 10.712 22.717 6.129 1.00 14.34 276 TYR A C 1
ATOM 2400 O O . TYR A 1 276 ? 10.762 23.737 6.820 1.00 15.53 276 TYR A O 1
ATOM 2409 N N . TYR A 1 277 ? 9.610 22.325 5.524 1.00 13.58 277 TYR A N 1
ATOM 2410 C CA . TYR A 1 277 ? 8.429 23.203 5.409 1.00 12.40 277 TYR A CA 1
ATOM 2411 C C . TYR A 1 277 ? 7.621 23.274 6.684 1.00 14.18 277 TYR A C 1
ATOM 2412 O O . TYR A 1 277 ? 7.084 24.318 7.012 1.00 15.70 277 TYR A O 1
ATOM 2421 N N A SER A 1 278 ? 7.549 22.159 7.409 0.70 13.43 278 SER A N 1
ATOM 2422 N N B SER A 1 278 ? 7.572 22.176 7.428 0.30 13.36 278 SER A N 1
ATOM 2423 C CA A SER A 1 278 ? 6.617 22.041 8.525 0.70 13.93 278 SER A CA 1
ATOM 2424 C CA B SER A 1 278 ? 6.623 22.053 8.528 0.30 15.16 278 SER A CA 1
ATOM 2425 C C A SER A 1 278 ? 7.239 22.365 9.889 0.70 14.80 278 SER A C 1
ATOM 2426 C C B SER A 1 278 ? 7.242 22.324 9.902 0.30 16.06 278 SER A C 1
ATOM 2427 O O A SER A 1 278 ? 6.522 22.717 10.828 0.70 15.08 278 SER A O 1
ATOM 2428 O O B SER A 1 278 ? 6.524 22.594 10.866 0.30 16.07 278 SER A O 1
ATOM 2433 N N . ASN A 1 279 ? 8.571 22.253 9.984 1.00 17.22 279 ASN A N 1
ATOM 2434 C CA . ASN A 1 279 ? 9.269 22.173 11.286 1.00 22.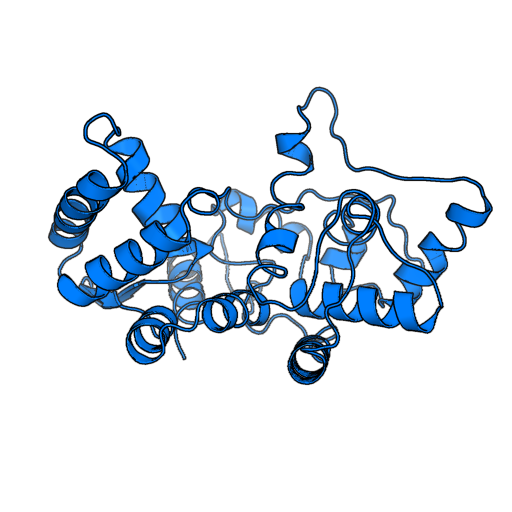08 279 ASN A CA 1
ATOM 2435 C C . ASN A 1 279 ? 10.338 23.236 11.411 1.00 24.68 279 ASN A C 1
ATOM 2436 O O . ASN A 1 279 ? 10.716 23.843 10.442 1.00 24.88 279 ASN A O 1
ATOM 2441 N N . VAL A 1 280 ? 10.833 23.438 12.629 1.00 28.83 280 VAL A N 1
ATOM 2442 C CA . VAL A 1 280 ? 11.821 24.493 12.883 1.00 30.26 280 VAL A CA 1
ATOM 2443 C C . VAL A 1 280 ? 13.245 23.994 12.639 1.00 33.52 280 VAL A C 1
ATOM 2444 O O . VAL A 1 280 ? 13.609 22.901 13.071 1.00 38.24 280 VAL A O 1
#

Organism: Bacillus pumilus (NCBI:txid1408)

Sequence (280 aa):
MNYNPEEQFRCTIIRGKAKNMLDNLLPAYANIIDDICPCDKASFVKDFNNRLIEILGEEETTKKTLDNHRTEIAGKLFGMFYEDDEVIFPSGRTNKYIEDSDQPAFFKKDICFKFQFPNGMDKLDKVIEEKVGAKIIQIIRQFPYILQVLLTADNNNIQLSKKDDIIAYYVLNSLQVLQGKIKKPIEVIEKIIEEDRSNDITKKKVRHPGKETSYSMQHIRREQLNYLLELANNLIRRIDGNLVKLNYREAENINYIAQQFWGNKPEFNAYKKYDFTSEDDKKSFFKDWQQQYYSSNV

Nearest PDB structures (foldseek):
  5hlt-assembly2_B  TM=1.001E+00  e=5.794E-45  Bacillus pumilus
  5liq-assembly1_A  TM=6.269E-01  e=1.479E-05  Bacillus sp. (in: firmicutes)
  6qnz-assembly2_B  TM=6.303E-01  e=1.559E-05  Bacillus sp. D6
  5liq-assembly2_B  TM=5.876E-01  e=1.079E-05  Bacillus sp. (in: firmicutes)
  5liz-assembly1_A  TM=5.980E-01  e=3.432E-05  Bacillus sp. (in: firmicutes)

Radius of gyration: 19.28 Å; Cα contacts (8 Å, |Δi|>4): 441; chains: 1; bounding box: 43×52×47 Å

Foldseek 3Di:
DPDDLVAWADQFAFFDDQDVPVVVVVVQLLVQQQVQPFDAPVSSLVSQLVSVCVVVDVPDDSVNSVCCVPQPCPQQLLQWADDPRTIHGAALSVVCVVPVQQLVSLLLSLLQDWPPFLSDDLVSNCVRVVLQFWFSQSLQVLLLQVLCVVVPHFDALQLCLRLANGGSCNRNLNDHSNRSNVVVVVCVVVVHDGGWDDPPDDVCSTPSRSVVSLVSCVSNVQWDHDPGGIHGDCVVVVSSVVSNVCGNPTNPDDPPVADSVDPVSVVVRNNVRSCSRGHD

InterPro domains:
  IPR021108 Restriction endonuclease, type II, BpuJI, N-terminal [PF11564] (3-273)
  IPR024975 Protein NO VEIN, C-terminal [PF13020] (313-413)

Solvent-accessible surface area: 13309 Å² total; per-residue (Å²): 77,148,27,60,4,132,75,66,43,66,0,32,9,24,118,24,68,3,89,156,81,5,111,90,3,0,44,12,0,0,70,3,0,59,92,32,12,85,23,67,48,80,40,6,52,67,57,0,12,94,92,0,44,142,70,44,20,165,135,24,84,136,138,53,10,24,38,8,21,64,49,1,0,4,58,1,4,0,0,27,54,97,71,74,43,48,10,58,21,0,14,13,0,71,109,20,67,156,63,92,58,34,37,19,6,0,30,49,1,0,49,34,1,1,0,2,2,0,13,14,159,44,69,92,0,80,93,7,30,63,22,67,0,56,8,16,2,0,0,3,1,0,43,1,6,23,14,2,52,119,58,138,30,80,1,28,60,34,14,1,0,18,4,4,1,3,0,34,21,2,1,23,46,126,8,118,4,66,35,0,0,104,57,2,70,95,4,95,86,89,137,68,117,71,117,4,121,42,129,86,103,137,68,52,75,0,11,50,6,0,94,22,0,0,13,12,0,26,27,0,63,0,4,144,14,70,87,116,45,3,94,17,45,112,125,42,34,160,53,0,66,119,6,1,131,45,63,57,68,154,17,116,16,74,1,88,142,24,76,20,119,32,116,110,40,55,118,47,0,52,120,57,0,24,91,40,0,2,16,177

CATH classification: 1.10.10.2080 (+2 more: 1.10.1740.180, 1.10.10.2090)